Protein AF-R1GMX0-F1 (afdb_monomer_lite)

InterPro domains:
  IPR000300 Inositol polyphosphate-related phosphatase [PF22669] (49-336)
  IPR000300 Inositol polyphosphate-related phosphatase [SM00128] (42-360)
  IPR036691 Endonuclease/exonuclease/phosphatase superfamily [G3DSA:3.60.10.10] (21-340)
  IPR036691 Endonuclease/exonuclease/phosphatase superfamily [SSF56219] (25-332)
  IPR046985 Inositol 5-phosphatase [PTHR11200] (20-334)

Sequence (365 aa):
MDRLQVASLGTDSVIRIWDGMLKDDWLEQDMQEHDLEFCDFREVSATVMTWNAGASKPTSLSGRFEEQDGNFFRDLLKPEDPSDILVFGFQELVDLEDKKVTAKSFFKSSKKKDASEQEHMSRQYRAWRDHLIRTIDDYLPGESYTLLHTANLVGLFTCVFVKESERMRIRDLNAAEVKLGMGGLHGNKGALVVRFILDDSSVCFVNCHLAAGQTQTVHRNNDVAAIMETSALPPQMDLGARADIFVGGGDGSMILDHEICILNGDLNYRIDSMTRDAVIRCVKEGNLTRLLENDQLLRSKRRNPGFRLRAFRECPITFAPTYKYDVGTDRFDELKQRLATDIKLDYLVNVFGLSSKDAMKLLKL

Foldseek 3Di:
DPFDWDWDQDPVRDIDIDGPVCVVVVVVVVCVVCVVVPDDDDDAFEQADEEACLLDAPCVLPDDADPCSVCVLLVSQVQVDGGQKYKYKYFQVDDCVPVVLVVLLQPDDDDDDPPVSVVVVVVSLVRVQVSNVVSCCVNNVVFAKDFPDWDDWQGIIMTMIGTPVQPVQKADWDKFWAADDDVSRRRSWTKIWIWIAGNQFIAIEIAGDFDADAPCLVRLLVRQVSLQPALGTDFAPDCVSLVRYFPPSGRPSGQNRGPHHHYDYPSNWAQPPDDPVRLVVCVVVQVVVNSLVRTSVNVCLVPPPPRPCVVPDDPDDNDRDPDDDDPNDPHHPPPVVVVVLVVQLCCCCVVVVDDSVVSCVVVVD

Structure (mmCIF, N/CA/C/O backbone):
data_AF-R1GMX0-F1
#
_entry.id   AF-R1GMX0-F1
#
loop_
_atom_site.group_PDB
_atom_site.id
_atom_site.type_symbol
_atom_site.label_atom_id
_atom_site.label_alt_id
_atom_site.label_comp_id
_atom_site.label_asym_id
_atom_site.label_entity_id
_atom_site.label_seq_id
_atom_site.pdbx_PDB_ins_code
_atom_site.Cartn_x
_atom_site.Cartn_y
_atom_site.Cartn_z
_atom_site.occupancy
_atom_site.B_iso_or_equiv
_atom_site.auth_seq_id
_atom_site.auth_comp_id
_atom_site.auth_asym_id
_atom_site.auth_atom_id
_atom_site.pdbx_PDB_model_num
ATOM 1 N N . MET A 1 1 ? -16.807 -36.163 30.422 1.00 51.56 1 MET A N 1
ATOM 2 C CA . MET A 1 1 ? -15.584 -36.474 29.642 1.00 51.56 1 MET A CA 1
ATOM 3 C C . MET A 1 1 ? -15.341 -35.279 28.720 1.00 51.56 1 MET A C 1
ATOM 5 O O . MET A 1 1 ? -15.345 -35.431 27.509 1.00 51.56 1 MET A O 1
ATOM 9 N N . ASP A 1 2 ? -15.186 -34.073 29.277 1.00 71.44 2 ASP A N 1
ATOM 10 C CA . ASP A 1 2 ? -15.590 -32.847 28.550 1.00 71.44 2 ASP A CA 1
ATOM 11 C C . ASP A 1 2 ? -14.403 -31.962 28.158 1.00 71.44 2 ASP A C 1
ATOM 13 O O . ASP A 1 2 ? -14.523 -30.746 28.038 1.00 71.44 2 ASP A O 1
ATOM 17 N N . ARG A 1 3 ? -13.215 -32.555 28.025 1.00 75.06 3 ARG A N 1
ATOM 18 C CA . ARG A 1 3 ? -12.010 -31.819 27.648 1.00 75.06 3 ARG A CA 1
ATOM 19 C C . ARG A 1 3 ? -11.116 -32.715 26.805 1.00 75.06 3 ARG A C 1
ATOM 21 O O . ARG A 1 3 ? -10.562 -33.688 27.315 1.00 75.06 3 ARG A O 1
ATOM 28 N N . LEU A 1 4 ? -10.996 -32.383 25.526 1.00 84.88 4 LEU A N 1
ATOM 29 C CA . LEU A 1 4 ? -9.986 -32.933 24.633 1.00 84.88 4 LEU A CA 1
ATOM 30 C C . LEU A 1 4 ? -8.891 -31.878 24.505 1.00 84.88 4 LEU A C 1
ATOM 32 O O . LEU A 1 4 ? -9.173 -30.745 24.145 1.00 84.88 4 LEU A O 1
ATOM 36 N N . GLN A 1 5 ? -7.651 -32.227 24.834 1.00 88.44 5 GLN A N 1
ATOM 37 C CA . GLN A 1 5 ? -6.510 -31.334 24.649 1.00 88.44 5 GLN A CA 1
ATOM 38 C C . GLN A 1 5 ? -5.605 -31.905 23.571 1.00 88.44 5 GLN A C 1
ATOM 40 O O . GLN A 1 5 ? -5.246 -33.083 23.617 1.00 88.44 5 GLN A O 1
ATOM 45 N N . VAL A 1 6 ? -5.226 -31.064 22.617 1.00 90.88 6 VAL A N 1
ATOM 46 C CA . VAL A 1 6 ? -4.227 -31.408 21.607 1.00 90.88 6 VAL A CA 1
ATOM 47 C C . VAL A 1 6 ? -2.924 -30.740 22.007 1.00 90.88 6 VAL A C 1
ATOM 49 O O . VAL A 1 6 ? -2.890 -29.546 22.276 1.00 90.88 6 VAL A O 1
ATOM 52 N N . ALA A 1 7 ? -1.838 -31.504 22.058 1.00 92.06 7 ALA A N 1
ATOM 53 C CA . ALA A 1 7 ? -0.505 -30.960 22.266 1.00 92.06 7 ALA A CA 1
ATOM 54 C C . ALA A 1 7 ? 0.274 -31.019 20.951 1.00 92.06 7 ALA A C 1
ATOM 56 O O . ALA A 1 7 ? 0.349 -32.074 20.321 1.00 92.06 7 ALA A O 1
ATOM 57 N N . SER A 1 8 ? 0.883 -29.906 20.550 1.00 90.81 8 SER A N 1
ATOM 58 C CA . SER A 1 8 ? 1.811 -29.860 19.417 1.00 90.81 8 SER A CA 1
ATOM 59 C C . SER A 1 8 ? 3.203 -29.469 19.899 1.00 90.81 8 SER A C 1
ATOM 61 O O . SER A 1 8 ? 3.335 -28.498 20.644 1.00 90.81 8 SER A O 1
ATOM 63 N N . LEU A 1 9 ? 4.237 -30.168 19.432 1.00 92.19 9 LEU A N 1
ATOM 64 C CA . LEU A 1 9 ? 5.633 -29.775 19.618 1.00 92.19 9 LEU A CA 1
ATOM 65 C C . LEU A 1 9 ? 6.129 -29.094 18.340 1.00 92.19 9 LEU A C 1
ATOM 67 O O . LEU A 1 9 ? 6.212 -29.733 17.291 1.00 92.19 9 LEU A O 1
ATOM 71 N N . GLY A 1 10 ? 6.430 -27.801 18.430 1.00 83.38 10 GLY A N 1
ATOM 72 C CA . GLY A 1 10 ? 6.995 -27.048 17.313 1.00 83.38 10 GLY A CA 1
ATOM 73 C C . GLY A 1 10 ? 8.483 -27.339 17.100 1.00 83.38 10 GLY A C 1
ATOM 74 O O . GLY A 1 10 ? 9.176 -27.861 17.975 1.00 83.38 10 GLY A O 1
ATOM 75 N N . THR A 1 11 ? 9.011 -26.955 15.934 1.00 77.38 11 THR A N 1
ATOM 76 C CA . THR A 1 11 ? 10.460 -26.994 15.640 1.00 77.38 11 THR A CA 1
ATOM 77 C C . THR A 1 11 ? 11.274 -26.041 16.521 1.00 77.38 11 THR A C 1
ATOM 79 O O . THR A 1 11 ? 12.490 -26.166 16.611 1.00 77.38 11 THR A O 1
ATOM 82 N N . ASP A 1 12 ? 10.599 -25.107 17.190 1.00 80.69 12 ASP A N 1
ATOM 83 C CA . ASP A 1 12 ? 11.119 -24.243 18.253 1.00 80.69 12 ASP A CA 1
ATOM 84 C C . ASP A 1 12 ? 11.279 -24.973 19.601 1.00 80.69 12 ASP A C 1
ATOM 86 O O . ASP A 1 12 ? 11.691 -24.366 20.585 1.00 80.69 12 ASP A O 1
ATOM 90 N N . SER A 1 13 ? 10.986 -26.278 19.657 1.00 87.25 13 SER A N 1
ATOM 91 C CA . SER A 1 13 ? 10.968 -27.091 20.880 1.00 87.25 13 SER A CA 1
ATOM 92 C C . SER A 1 13 ? 9.955 -26.615 21.928 1.00 87.25 13 SER A C 1
ATOM 94 O O . SER A 1 13 ? 10.063 -26.970 23.102 1.00 87.25 13 SER A O 1
ATOM 96 N N . VAL A 1 14 ? 8.950 -25.836 21.516 1.00 86.44 14 VAL A N 1
ATOM 97 C CA . VAL A 1 14 ? 7.877 -25.369 22.395 1.00 86.44 14 VAL A CA 1
ATOM 98 C C . VAL A 1 14 ? 6.679 -26.303 22.268 1.00 86.44 14 VAL A C 1
ATOM 100 O O . VAL A 1 14 ? 6.170 -26.548 21.171 1.00 86.44 14 VAL A O 1
ATOM 103 N N . ILE A 1 15 ? 6.211 -26.810 23.411 1.00 91.31 15 ILE A N 1
ATOM 104 C CA . ILE A 1 15 ? 4.937 -27.525 23.504 1.00 91.31 15 ILE A CA 1
ATOM 105 C C . ILE A 1 15 ? 3.826 -26.484 23.621 1.00 91.31 15 ILE A C 1
ATOM 107 O O . ILE A 1 15 ? 3.814 -25.686 24.557 1.00 91.31 15 ILE A O 1
ATOM 111 N N . ARG A 1 16 ? 2.886 -26.513 22.680 1.00 85.19 16 ARG A N 1
ATOM 112 C CA . ARG A 1 16 ? 1.648 -25.729 22.724 1.00 85.19 16 ARG A CA 1
ATOM 113 C C . ARG A 1 16 ? 0.478 -26.665 22.992 1.00 85.19 16 ARG A C 1
ATOM 115 O O . ARG A 1 16 ? 0.447 -27.768 22.443 1.00 85.19 16 ARG A O 1
ATOM 122 N N . ILE A 1 17 ? -0.440 -26.234 23.852 1.00 87.75 17 ILE A N 1
ATOM 123 C CA . ILE A 1 17 ? -1.655 -26.970 24.206 1.00 87.75 17 ILE A CA 1
ATOM 124 C C . ILE A 1 17 ? -2.841 -26.223 23.609 1.00 87.75 17 ILE A C 1
ATOM 126 O O . ILE A 1 17 ? -2.971 -25.020 23.812 1.00 87.75 17 ILE A O 1
ATOM 130 N N . TRP A 1 18 ? -3.689 -26.954 22.904 1.00 82.88 18 TRP A N 1
ATOM 131 C CA . TRP A 1 18 ? -4.836 -26.446 22.169 1.00 82.88 18 TRP A CA 1
ATOM 132 C C . TRP A 1 18 ? -6.114 -27.084 22.700 1.00 82.88 18 TRP A C 1
ATOM 134 O O . TRP A 1 18 ? -6.091 -28.230 23.176 1.00 82.88 18 TRP A O 1
ATOM 144 N N . ASP A 1 19 ? -7.227 -26.363 22.590 1.00 84.06 19 ASP A N 1
ATOM 145 C CA . ASP A 1 19 ? -8.542 -26.960 22.775 1.00 84.06 19 ASP A CA 1
ATOM 146 C C . ASP A 1 19 ? -8.848 -27.888 21.596 1.00 84.06 19 ASP A C 1
ATOM 148 O O . ASP A 1 19 ? -9.145 -27.458 20.487 1.00 84.06 19 ASP A O 1
ATOM 152 N N . GLY A 1 20 ? -8.755 -29.194 21.833 1.00 85.56 20 GLY A N 1
ATOM 153 C CA . GLY A 1 20 ? -9.051 -30.196 20.817 1.00 85.56 20 GLY A CA 1
ATOM 154 C C . GLY A 1 20 ? -10.535 -30.295 20.480 1.00 85.56 20 GLY A C 1
ATOM 155 O O . GLY A 1 20 ? -10.872 -30.918 19.478 1.00 85.56 20 GLY A O 1
ATOM 156 N N . MET A 1 21 ? -11.411 -29.722 21.311 1.00 87.44 21 MET A N 1
ATOM 157 C CA . MET A 1 21 ? -12.842 -29.650 21.028 1.00 87.44 21 MET A CA 1
ATOM 158 C C . MET A 1 21 ? -13.199 -28.486 20.098 1.00 87.44 21 MET A C 1
ATOM 160 O O . MET A 1 21 ? -14.331 -28.471 19.622 1.00 87.44 21 MET A O 1
ATOM 164 N N . LEU A 1 22 ? -12.270 -27.547 19.848 1.00 87.00 22 LEU A N 1
ATOM 165 C CA . LEU A 1 22 ? -12.513 -26.301 19.104 1.00 87.00 22 LEU A CA 1
ATOM 166 C C . LEU A 1 22 ? -13.742 -25.545 19.633 1.00 87.00 22 LEU A C 1
ATOM 168 O O . LEU A 1 22 ? -14.561 -25.043 18.869 1.00 87.00 22 LEU A O 1
ATOM 172 N N . LYS A 1 23 ? -13.936 -25.541 20.955 1.00 84.25 23 LYS A N 1
ATOM 173 C CA . LYS A 1 23 ? -15.115 -24.944 21.581 1.00 84.25 23 LYS A CA 1
ATOM 174 C C . LYS A 1 23 ? -15.096 -23.428 21.437 1.00 84.25 23 LYS A C 1
ATOM 176 O O . LYS A 1 23 ? -16.145 -22.848 21.183 1.00 84.25 23 LYS A O 1
ATOM 181 N N . ASP A 1 24 ? -13.933 -22.816 21.633 1.00 77.81 24 ASP A N 1
ATOM 182 C CA . ASP A 1 24 ? -13.775 -21.368 21.501 1.00 77.81 24 ASP A CA 1
ATOM 183 C C . ASP A 1 24 ? -13.983 -20.949 20.036 1.00 77.81 24 ASP A C 1
ATOM 185 O O . ASP A 1 24 ? -14.770 -20.044 19.787 1.00 77.81 24 ASP A O 1
ATOM 189 N N . ASP A 1 25 ? -13.419 -21.690 19.070 1.00 82.56 25 ASP A N 1
ATOM 190 C CA . ASP A 1 25 ? -13.675 -21.480 17.637 1.00 82.56 25 ASP A CA 1
ATOM 191 C C . ASP A 1 25 ? -15.165 -21.643 17.287 1.00 82.56 25 ASP A C 1
ATOM 193 O O . ASP A 1 25 ? -15.718 -20.866 16.514 1.00 82.56 25 ASP A O 1
ATOM 197 N N . TRP A 1 26 ? -15.835 -22.652 17.860 1.00 87.38 26 TRP A N 1
ATOM 198 C CA . TRP A 1 26 ? -17.267 -22.869 17.650 1.00 87.38 26 TRP A CA 1
ATOM 199 C C . TRP A 1 26 ? -18.111 -21.729 18.232 1.00 87.38 26 TRP A C 1
ATOM 201 O O . TRP A 1 26 ? -19.055 -21.298 17.582 1.00 87.38 26 TRP A O 1
ATOM 211 N N . LEU A 1 27 ? -17.775 -21.233 19.428 1.00 85.19 27 LEU A N 1
ATOM 212 C CA . LEU A 1 27 ? -18.455 -20.087 20.040 1.00 85.19 27 LEU A CA 1
ATOM 213 C C . LEU A 1 27 ? -18.246 -18.809 19.225 1.00 85.19 27 LEU A C 1
ATOM 215 O O . LEU A 1 27 ? -19.198 -18.066 19.023 1.00 85.19 27 LEU A O 1
ATOM 219 N N . GLU A 1 28 ? -17.025 -18.558 18.753 1.00 81.81 28 GLU A N 1
ATOM 220 C CA . GLU A 1 28 ? -16.722 -17.412 17.894 1.00 81.81 28 GLU A CA 1
ATOM 221 C C . GLU A 1 28 ? -17.511 -17.490 16.582 1.00 81.81 28 GLU A C 1
ATOM 223 O O . GLU A 1 28 ? -18.127 -16.507 16.177 1.00 81.81 28 GLU A O 1
ATOM 228 N N . GLN A 1 29 ? -17.573 -18.674 15.963 1.00 86.81 29 GLN A N 1
ATOM 229 C CA . GLN A 1 29 ? -18.376 -18.893 14.762 1.00 86.81 29 GLN A CA 1
ATOM 230 C C . GLN A 1 29 ? -19.877 -18.689 15.031 1.00 86.81 29 GLN A C 1
ATOM 232 O O . GLN A 1 29 ? -20.545 -18.025 14.245 1.00 86.81 29 GLN A O 1
ATOM 237 N N . ASP A 1 30 ? -20.409 -19.224 16.133 1.00 91.06 30 ASP A N 1
ATOM 238 C CA . ASP A 1 30 ? -21.820 -19.059 16.511 1.00 91.06 30 ASP A CA 1
ATOM 239 C C . ASP A 1 30 ? -22.155 -17.583 16.776 1.00 91.06 30 ASP A C 1
ATOM 241 O O . ASP A 1 30 ? -23.185 -17.092 16.321 1.00 91.06 30 ASP A O 1
ATOM 245 N N . MET A 1 31 ? -21.257 -16.836 17.428 1.00 88.12 31 MET A N 1
ATOM 246 C CA . MET A 1 31 ? -21.405 -15.388 17.598 1.00 88.12 31 MET A CA 1
ATOM 247 C C . MET A 1 31 ? -21.389 -14.652 16.255 1.00 88.12 31 MET A C 1
ATOM 249 O O . MET A 1 31 ? -22.234 -13.790 16.041 1.00 88.12 31 MET A O 1
ATOM 253 N N . GLN A 1 32 ? -20.482 -15.001 15.339 1.00 86.62 32 GLN A N 1
ATOM 254 C CA . GLN A 1 32 ? -20.435 -14.413 13.995 1.00 86.62 32 GLN A CA 1
ATOM 255 C C . GLN A 1 32 ? -21.704 -14.711 13.185 1.00 86.62 32 GLN A C 1
ATOM 257 O O . GLN A 1 32 ? -22.172 -13.854 12.446 1.00 86.62 32 GLN A O 1
ATOM 262 N N . GLU A 1 33 ? -22.298 -15.897 13.335 1.00 93.19 33 GLU A N 1
ATOM 263 C CA . GLU A 1 33 ? -23.561 -16.251 12.671 1.00 93.19 33 GLU A CA 1
ATOM 264 C C . GLU A 1 33 ? -24.763 -15.429 13.182 1.00 93.19 33 GLU A C 1
ATOM 266 O O . GLU A 1 33 ? -25.769 -15.324 12.476 1.00 93.19 33 GLU A O 1
ATOM 271 N N . HIS A 1 34 ? -24.647 -14.816 14.365 1.00 93.38 34 HIS A N 1
ATOM 272 C CA . HIS A 1 34 ? -25.677 -13.983 14.996 1.00 93.38 34 HIS A CA 1
ATOM 273 C C . HIS A 1 34 ? -25.240 -12.520 15.176 1.00 93.38 34 HIS A C 1
ATOM 275 O O . HIS A 1 34 ? -25.860 -11.788 15.948 1.00 93.38 34 HIS A O 1
ATOM 281 N N . ASP A 1 35 ? -24.198 -12.069 14.475 1.00 92.00 35 ASP A N 1
ATOM 282 C CA . ASP A 1 35 ? -23.631 -10.724 14.629 1.00 92.00 35 ASP A CA 1
ATOM 283 C C . ASP A 1 35 ? -24.677 -9.610 14.440 1.00 92.00 35 ASP A C 1
ATOM 285 O O . ASP A 1 35 ? -24.734 -8.662 15.220 1.00 92.00 35 ASP A O 1
ATOM 289 N N . LEU A 1 36 ? -25.601 -9.773 13.492 1.00 93.75 36 LEU A N 1
ATOM 290 C CA . LEU A 1 36 ? -26.712 -8.852 13.236 1.00 93.75 36 LEU A CA 1
ATOM 291 C C . LEU A 1 36 ? -27.685 -8.679 14.420 1.00 93.75 36 LEU A C 1
ATOM 293 O O . LEU A 1 36 ? -28.516 -7.771 14.387 1.00 93.75 36 LEU A O 1
ATOM 297 N N . GLU A 1 37 ? -27.633 -9.530 15.449 1.00 95.75 37 GLU A N 1
ATOM 298 C CA . GLU A 1 37 ? -28.470 -9.391 16.649 1.00 95.75 37 GLU A CA 1
ATOM 299 C C . GLU A 1 37 ? -27.905 -8.387 17.662 1.00 95.75 37 GLU A C 1
ATOM 301 O O . GLU A 1 37 ? -28.652 -7.872 18.500 1.00 95.75 37 GLU A O 1
ATOM 306 N N . PHE A 1 38 ? -26.601 -8.109 17.604 1.00 92.88 38 PHE A N 1
ATOM 307 C CA . PHE A 1 38 ? -25.906 -7.282 18.594 1.00 92.88 38 PHE A CA 1
ATOM 308 C C . PHE A 1 38 ? -24.893 -6.289 18.001 1.00 92.88 38 PHE A C 1
ATOM 310 O O . PHE A 1 38 ? -24.333 -5.491 18.755 1.00 92.88 38 PHE A O 1
ATOM 317 N N . CYS A 1 39 ? -24.694 -6.288 16.682 1.00 93.88 39 CYS A N 1
ATOM 318 C CA . CYS A 1 39 ? -23.820 -5.367 15.962 1.00 93.88 39 CYS A CA 1
ATOM 319 C C . CYS A 1 39 ? -24.603 -4.480 14.987 1.00 93.88 39 CYS A C 1
ATOM 321 O O . CYS A 1 39 ? -25.528 -4.924 14.307 1.00 93.88 39 CYS A O 1
ATOM 323 N N . ASP A 1 40 ? -24.149 -3.233 14.860 1.00 94.38 40 ASP A N 1
ATOM 324 C CA . ASP A 1 40 ? -24.542 -2.328 13.784 1.00 94.38 40 ASP A CA 1
ATOM 325 C C . ASP A 1 40 ? -23.400 -2.228 12.767 1.00 94.38 40 ASP A C 1
ATOM 327 O O . ASP A 1 40 ? -22.262 -1.918 13.121 1.00 94.38 40 ASP A O 1
ATOM 331 N N . PHE A 1 41 ? -23.713 -2.434 11.487 1.00 94.25 41 PHE A N 1
ATOM 332 C CA . PHE A 1 41 ? -22.741 -2.336 10.399 1.00 94.25 41 PHE A CA 1
ATOM 333 C C . PHE A 1 41 ? -22.966 -1.076 9.569 1.00 94.25 41 PHE A C 1
ATOM 335 O O . PHE A 1 41 ? -24.098 -0.683 9.278 1.00 94.25 41 PHE A O 1
ATOM 342 N N . ARG A 1 42 ? -21.867 -0.460 9.136 1.00 95.19 42 ARG A N 1
ATOM 343 C CA . ARG A 1 42 ? -21.875 0.677 8.214 1.00 95.19 42 ARG A CA 1
ATOM 344 C C . ARG A 1 42 ? -20.762 0.536 7.191 1.00 95.19 42 ARG A C 1
ATOM 346 O O . ARG A 1 42 ? -19.727 -0.067 7.463 1.00 95.19 42 ARG A O 1
ATOM 353 N N . GLU A 1 43 ? -20.961 1.144 6.034 1.00 96.44 43 GLU A N 1
ATOM 354 C CA . GLU A 1 43 ? -19.926 1.205 5.011 1.00 96.44 43 GLU A CA 1
ATOM 355 C C . GLU A 1 43 ? -18.945 2.343 5.311 1.00 96.44 43 GLU A C 1
ATOM 357 O O . GLU A 1 43 ? -19.339 3.438 5.718 1.00 96.44 43 GLU A O 1
ATOM 362 N N . VAL A 1 44 ? -17.657 2.062 5.108 1.00 97.12 44 VAL A N 1
ATOM 363 C CA . VAL A 1 44 ? -16.570 3.042 5.157 1.00 97.12 44 VAL A CA 1
ATOM 364 C C . VAL A 1 44 ? -15.741 2.874 3.899 1.00 97.12 44 VAL A C 1
ATOM 366 O O . VAL A 1 44 ? -15.304 1.773 3.559 1.00 97.12 44 VAL A O 1
ATOM 369 N N . SER A 1 45 ? -15.511 3.977 3.206 1.00 97.88 45 SER A N 1
ATOM 370 C CA . SER A 1 45 ? -14.788 4.003 1.942 1.00 97.88 45 SER A CA 1
ATOM 371 C C . SER A 1 45 ? -13.324 4.413 2.137 1.00 97.88 45 SER A C 1
ATOM 373 O O . SER A 1 45 ? -12.993 5.278 2.950 1.00 97.88 45 SER A O 1
ATOM 375 N N . ALA A 1 46 ? -12.415 3.795 1.377 1.00 98.12 46 ALA A N 1
ATOM 376 C CA . ALA A 1 46 ? -10.991 4.117 1.418 1.00 98.12 46 ALA A CA 1
ATOM 377 C C . ALA A 1 46 ? -10.388 4.219 0.011 1.00 98.12 46 ALA A C 1
ATOM 379 O O . ALA A 1 46 ? -10.453 3.276 -0.779 1.00 98.12 46 ALA A O 1
ATOM 380 N N . THR A 1 47 ? -9.718 5.336 -0.277 1.00 98.44 47 THR A N 1
ATOM 381 C CA . THR A 1 47 ? -8.860 5.488 -1.461 1.00 98.44 47 THR A CA 1
ATOM 382 C C . THR A 1 47 ? -7.416 5.227 -1.063 1.00 98.44 47 THR A C 1
ATOM 384 O O . THR A 1 47 ? -6.861 5.933 -0.223 1.00 98.44 47 THR A O 1
ATOM 387 N N . VAL A 1 48 ? -6.781 4.233 -1.687 1.00 98.31 48 VAL A N 1
ATOM 388 C CA . VAL A 1 48 ? -5.409 3.821 -1.363 1.00 98.31 48 VAL A CA 1
ATOM 389 C C . VAL A 1 48 ? -4.516 3.949 -2.593 1.00 98.31 48 VAL A C 1
ATOM 391 O O . VAL A 1 48 ? -4.586 3.151 -3.525 1.00 98.31 48 VAL A O 1
ATOM 394 N N . MET A 1 49 ? -3.651 4.959 -2.590 1.00 98.19 49 MET A N 1
ATOM 395 C CA . MET A 1 49 ? -2.707 5.255 -3.663 1.00 98.19 49 MET A CA 1
ATOM 396 C C . MET A 1 49 ? -1.335 4.655 -3.364 1.00 98.19 49 MET A C 1
ATOM 398 O O . MET A 1 49 ? -0.830 4.754 -2.243 1.00 98.19 49 MET A O 1
ATOM 402 N N . THR A 1 50 ? -0.695 4.095 -4.390 1.00 98.19 50 THR A N 1
ATOM 403 C CA . THR A 1 50 ? 0.731 3.771 -4.364 1.00 98.19 50 THR A CA 1
ATOM 404 C C . THR A 1 50 ? 1.455 4.442 -5.524 1.00 98.19 50 THR A C 1
ATOM 406 O O . THR A 1 50 ? 0.955 4.417 -6.647 1.00 98.19 50 THR A O 1
ATOM 409 N N . TRP A 1 51 ? 2.611 5.055 -5.268 1.00 96.94 51 TRP A N 1
ATOM 410 C CA . TRP A 1 51 ? 3.408 5.690 -6.313 1.00 96.94 51 TRP A CA 1
ATOM 411 C C . TRP A 1 51 ? 4.910 5.649 -6.012 1.00 96.94 51 TRP A C 1
ATOM 413 O O . TRP A 1 51 ? 5.407 6.322 -5.105 1.00 96.94 51 TRP A O 1
ATOM 423 N N . ASN A 1 52 ? 5.663 4.911 -6.832 1.00 96.00 52 ASN A N 1
ATOM 424 C CA . ASN A 1 52 ? 7.109 5.082 -6.896 1.00 96.00 52 ASN A CA 1
ATOM 425 C C . ASN A 1 52 ? 7.401 6.397 -7.637 1.00 96.00 52 ASN A C 1
ATOM 427 O O . ASN A 1 52 ? 7.278 6.483 -8.859 1.00 96.00 52 ASN A O 1
ATOM 431 N N . ALA A 1 53 ? 7.739 7.430 -6.870 1.00 92.62 53 ALA A N 1
ATOM 432 C CA . ALA A 1 53 ? 7.834 8.801 -7.342 1.00 92.62 53 ALA A CA 1
ATOM 433 C C . ALA A 1 53 ? 9.148 9.100 -8.079 1.00 92.62 53 ALA A C 1
ATOM 435 O O . ALA A 1 53 ? 9.269 10.189 -8.639 1.00 92.62 53 ALA A O 1
ATOM 436 N N . GLY A 1 54 ? 10.138 8.196 -8.063 1.00 89.19 54 GLY A N 1
ATOM 437 C CA . GLY A 1 54 ? 11.427 8.390 -8.742 1.00 89.19 54 GLY A CA 1
ATOM 438 C C . GLY A 1 54 ? 12.107 9.722 -8.398 1.00 89.19 54 GLY A C 1
ATOM 439 O O . GLY A 1 54 ? 12.596 10.422 -9.282 1.00 89.19 54 GLY A O 1
ATOM 440 N N . ALA A 1 55 ? 12.061 10.109 -7.123 1.00 87.81 55 ALA A N 1
ATOM 441 C CA . ALA A 1 55 ? 12.541 11.368 -6.553 1.00 87.81 55 ALA A CA 1
ATOM 442 C C . ALA A 1 55 ? 11.885 12.646 -7.114 1.00 87.81 55 ALA A C 1
ATOM 444 O O . ALA A 1 55 ? 12.433 13.749 -6.981 1.00 87.81 55 ALA A O 1
ATOM 445 N N . SER A 1 56 ? 10.701 12.522 -7.722 1.00 88.44 56 SER A N 1
ATOM 446 C CA . SER A 1 56 ? 9.927 13.666 -8.200 1.00 88.44 56 SER A CA 1
ATOM 447 C C . SER A 1 56 ? 9.447 14.560 -7.052 1.00 88.44 56 SER A C 1
ATOM 449 O O . SER A 1 56 ? 9.289 14.155 -5.894 1.00 88.44 56 SER A O 1
ATOM 451 N N . LYS A 1 57 ? 9.249 15.837 -7.381 1.00 89.88 57 LYS A N 1
ATOM 452 C CA . LYS A 1 57 ? 8.730 16.852 -6.463 1.00 89.88 57 LYS A CA 1
ATOM 453 C C . LYS A 1 57 ? 7.279 17.151 -6.842 1.00 89.88 57 LYS A C 1
ATOM 455 O O . LYS A 1 57 ? 6.951 17.041 -8.018 1.00 89.88 57 LYS A O 1
ATOM 460 N N . PRO A 1 58 ? 6.444 17.658 -5.924 1.00 89.75 58 PRO A N 1
ATOM 461 C CA . PRO A 1 58 ? 5.082 18.066 -6.275 1.00 89.75 58 PRO A CA 1
ATOM 462 C C . PRO A 1 58 ? 5.030 19.077 -7.427 1.00 89.75 58 PRO A C 1
ATOM 464 O O . PRO A 1 58 ? 4.176 19.012 -8.299 1.00 89.75 58 PRO A O 1
ATOM 467 N N . THR A 1 59 ? 6.010 19.984 -7.490 1.00 86.62 59 THR A N 1
ATOM 468 C CA . THR A 1 59 ? 6.138 20.977 -8.570 1.00 86.62 59 THR A CA 1
ATOM 469 C C . THR A 1 59 ? 6.402 20.365 -9.945 1.00 86.62 59 THR A C 1
ATOM 471 O O . THR A 1 59 ? 6.341 21.071 -10.940 1.00 86.62 59 THR A O 1
ATOM 474 N N . SER A 1 60 ? 6.764 19.083 -10.018 1.00 82.44 60 SER A N 1
ATOM 475 C CA . SER A 1 60 ? 6.910 18.357 -11.281 1.00 82.44 60 SER A CA 1
ATOM 476 C C . SER A 1 60 ? 5.563 18.132 -11.969 1.00 82.44 60 SER A C 1
ATOM 478 O O . SER A 1 60 ? 5.542 18.003 -1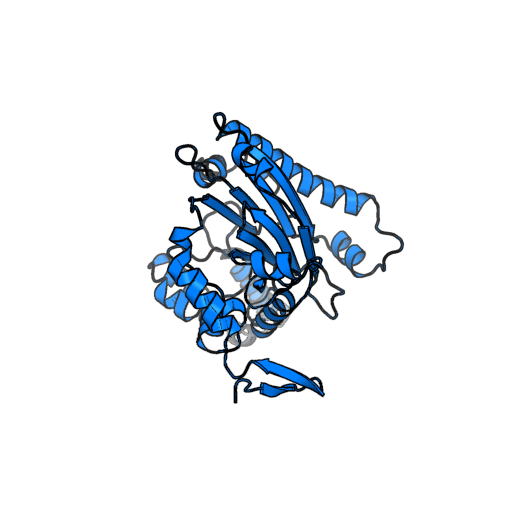3.188 1.00 82.44 60 SER A O 1
ATOM 480 N N . LEU A 1 61 ? 4.471 18.109 -11.198 1.00 78.56 61 LEU A N 1
ATOM 481 C CA . LEU A 1 61 ? 3.104 17.943 -11.694 1.00 78.56 61 LEU A CA 1
ATOM 482 C C . LEU A 1 61 ? 2.523 19.248 -12.249 1.00 78.56 61 LEU A C 1
ATOM 484 O O . LEU A 1 61 ? 1.622 19.230 -13.079 1.00 78.56 61 LEU A O 1
ATOM 488 N N . SER A 1 62 ? 3.043 20.400 -11.815 1.00 66.75 62 SER A N 1
ATOM 489 C CA . SER A 1 62 ? 2.574 21.708 -12.260 1.00 66.75 62 SER A CA 1
ATOM 490 C C . SER A 1 62 ? 3.447 22.277 -13.386 1.00 66.75 62 SER A C 1
ATOM 492 O O . SER A 1 62 ? 4.606 22.642 -13.199 1.00 66.75 62 SER A O 1
ATOM 494 N N . GLY A 1 63 ? 2.861 22.415 -14.580 1.00 58.84 63 GLY A N 1
ATOM 495 C CA . GLY A 1 63 ? 3.343 23.356 -15.598 1.00 58.84 63 GLY A CA 1
ATOM 496 C C . GLY A 1 63 ? 4.333 22.846 -16.651 1.00 58.84 63 GLY A C 1
ATOM 497 O O . GLY A 1 63 ? 5.018 23.677 -17.248 1.00 58.84 63 GLY A O 1
ATOM 498 N N . ARG A 1 64 ? 4.432 21.535 -16.925 1.00 52.78 64 ARG A N 1
ATOM 499 C CA . ARG A 1 64 ? 5.253 21.031 -18.056 1.00 52.78 64 ARG A CA 1
ATOM 500 C C . ARG A 1 64 ? 4.671 19.887 -18.893 1.00 52.78 64 ARG A C 1
ATOM 502 O O . ARG A 1 64 ? 5.197 19.666 -19.979 1.00 52.78 64 ARG A O 1
ATOM 509 N N . PHE A 1 65 ? 3.619 19.212 -18.444 1.00 53.22 65 PHE A N 1
ATOM 510 C CA . PHE A 1 65 ? 3.025 18.067 -19.138 1.00 53.22 65 PHE A CA 1
ATOM 511 C C . PHE A 1 65 ? 1.494 18.174 -19.145 1.00 53.22 65 PHE A C 1
ATOM 513 O O . PHE A 1 65 ? 0.943 19.113 -18.570 1.00 53.22 65 PHE A O 1
ATOM 520 N N . GLU A 1 66 ? 0.865 17.300 -19.929 1.00 59.56 66 GLU A N 1
ATOM 521 C CA . GLU A 1 66 ? -0.527 17.323 -20.391 1.00 59.56 66 GLU A CA 1
ATOM 522 C C . GLU A 1 66 ? -1.560 17.597 -19.280 1.00 59.56 66 GLU A C 1
ATOM 524 O O . GLU A 1 66 ? -1.324 17.337 -18.104 1.00 59.56 66 GLU A O 1
ATOM 529 N N . GLU A 1 67 ? -2.742 18.099 -19.658 1.00 66.06 67 GLU A N 1
ATOM 530 C CA . GLU A 1 67 ? -3.871 18.396 -18.753 1.00 66.06 67 GLU A CA 1
ATOM 531 C C . GLU A 1 67 ? -4.218 17.224 -17.804 1.00 66.06 67 GLU A C 1
ATOM 533 O O . GLU A 1 67 ? -4.736 17.437 -16.709 1.00 66.06 67 GLU A O 1
ATOM 538 N N . GLN A 1 68 ? -3.880 15.990 -18.189 1.00 74.19 68 GLN A N 1
ATOM 539 C CA . GLN A 1 68 ? -4.050 14.782 -17.380 1.00 74.19 68 GLN A CA 1
ATOM 540 C C . GLN A 1 68 ? -3.218 14.778 -16.087 1.00 74.19 68 GLN A C 1
ATOM 542 O O . GLN A 1 68 ? -3.760 14.453 -15.033 1.00 74.19 68 GLN A O 1
ATOM 547 N N . ASP A 1 69 ? -1.948 15.198 -16.114 1.00 78.38 69 ASP A N 1
ATOM 548 C CA . ASP A 1 69 ? -1.077 15.155 -14.925 1.00 78.38 69 ASP A CA 1
ATOM 549 C C . ASP A 1 69 ? -1.567 16.111 -13.826 1.00 78.38 69 ASP A C 1
ATOM 551 O O . ASP A 1 69 ? -1.502 15.803 -12.634 1.00 78.38 69 ASP A O 1
ATOM 555 N N . GLY A 1 70 ? -2.110 17.266 -14.226 1.00 78.31 70 GLY A N 1
ATOM 556 C CA . GLY A 1 70 ? -2.710 18.233 -13.303 1.00 78.31 70 GLY A CA 1
ATOM 557 C C . GLY A 1 70 ? -4.026 17.748 -12.685 1.00 78.31 70 GLY A C 1
ATOM 558 O O . GLY A 1 70 ? -4.345 18.114 -11.551 1.00 78.31 70 GLY A O 1
ATOM 559 N N . ASN A 1 71 ? -4.763 16.898 -13.406 1.00 86.38 71 ASN A N 1
ATOM 560 C CA . ASN A 1 71 ? -6.028 16.317 -12.958 1.00 86.38 71 ASN A CA 1
ATOM 561 C C . ASN A 1 71 ? -5.858 15.010 -12.172 1.00 86.38 71 ASN A C 1
ATOM 563 O O . ASN A 1 71 ? -6.809 14.591 -11.521 1.00 86.38 71 ASN A O 1
ATOM 567 N N . PHE A 1 72 ? -4.669 14.396 -12.154 1.00 90.25 72 PHE A N 1
ATOM 568 C CA . PHE A 1 72 ? -4.436 13.095 -11.515 1.00 90.25 72 PHE A CA 1
ATOM 569 C C . PHE A 1 72 ? -5.024 12.995 -10.100 1.00 90.25 72 PHE A C 1
ATOM 571 O O . PHE A 1 72 ? -5.776 12.071 -9.792 1.00 90.25 72 PHE A O 1
ATOM 578 N N . PHE A 1 73 ? -4.710 13.960 -9.230 1.00 93.06 73 PHE A N 1
ATOM 579 C CA . PHE A 1 73 ? -5.223 13.930 -7.862 1.00 93.06 73 PHE A CA 1
ATOM 580 C C . PHE A 1 73 ? -6.716 14.237 -7.776 1.00 93.06 73 PHE A C 1
ATOM 582 O O . PHE A 1 73 ? -7.382 13.679 -6.913 1.00 93.06 73 PHE A O 1
ATOM 589 N N . ARG A 1 74 ? -7.262 15.070 -8.667 1.00 92.69 74 ARG A N 1
ATOM 590 C CA . ARG A 1 74 ? -8.711 15.287 -8.743 1.00 92.69 74 ARG A CA 1
ATOM 591 C C . ARG A 1 74 ? -9.418 13.971 -9.066 1.00 92.69 74 ARG A C 1
ATOM 593 O O . ARG A 1 74 ? -10.336 13.586 -8.352 1.00 92.69 74 ARG A O 1
ATOM 600 N N . ASP A 1 75 ? -8.952 13.253 -10.082 1.00 93.44 75 ASP A N 1
ATOM 601 C CA . ASP A 1 75 ? -9.556 11.989 -10.512 1.00 93.44 75 ASP A CA 1
ATOM 602 C C . ASP A 1 75 ? -9.401 10.890 -9.448 1.00 93.44 75 ASP A C 1
ATOM 604 O O . ASP A 1 75 ? -10.319 10.102 -9.222 1.00 93.44 75 ASP A O 1
ATOM 608 N N . LEU A 1 76 ? -8.264 10.869 -8.743 1.00 95.56 76 LEU A N 1
ATOM 609 C CA . LEU A 1 76 ? -8.018 9.963 -7.620 1.00 95.56 76 LEU A CA 1
ATOM 610 C C . LEU A 1 76 ? -8.956 10.233 -6.432 1.00 95.56 76 LEU A C 1
ATOM 612 O O . LEU A 1 76 ? -9.428 9.288 -5.799 1.00 95.56 76 LEU A O 1
ATOM 616 N N . LEU A 1 77 ? -9.191 11.508 -6.112 1.00 96.25 77 LEU A N 1
ATOM 617 C CA . LEU A 1 77 ? -9.999 11.929 -4.967 1.00 96.25 77 LEU A CA 1
ATOM 618 C C . LEU A 1 77 ? -11.504 11.795 -5.206 1.00 96.25 77 LEU A C 1
ATOM 620 O O . LEU A 1 77 ? -12.240 11.714 -4.230 1.00 96.25 77 LEU A O 1
ATOM 624 N N . LYS A 1 78 ? -11.943 11.743 -6.473 1.00 94.56 78 LYS A N 1
ATOM 625 C CA . LYS A 1 78 ? -13.350 11.603 -6.884 1.00 94.56 78 LYS A CA 1
ATOM 626 C C . LYS A 1 78 ? -14.282 12.593 -6.157 1.00 94.56 78 LYS A C 1
ATOM 628 O O . LYS A 1 78 ? -15.067 12.174 -5.316 1.00 94.56 78 LYS A O 1
ATOM 633 N N . PRO A 1 79 ? -14.263 13.895 -6.499 1.00 94.25 79 PRO A N 1
ATOM 634 C CA . PRO A 1 79 ? -15.023 14.920 -5.776 1.00 94.25 79 PRO A CA 1
ATOM 635 C C . PRO A 1 79 ? -16.531 14.682 -5.646 1.00 94.25 79 PRO A C 1
ATOM 637 O O . PRO A 1 79 ? -17.144 15.207 -4.726 1.00 94.25 79 PRO A O 1
ATOM 640 N N . GLU A 1 80 ? -17.119 13.901 -6.554 1.00 94.12 80 GLU A N 1
ATOM 641 C CA . GLU A 1 80 ? -18.545 13.551 -6.532 1.00 94.12 80 GLU A CA 1
ATOM 642 C C . GLU A 1 80 ? -18.892 12.476 -5.485 1.00 94.12 80 GLU A C 1
ATOM 644 O O . GLU A 1 80 ? -20.051 12.345 -5.105 1.00 94.12 80 GLU A O 1
ATOM 649 N N . ASP A 1 81 ? -17.904 11.687 -5.052 1.00 95.31 81 ASP A N 1
ATOM 650 C CA . ASP A 1 81 ? -18.049 10.600 -4.076 1.00 95.31 81 ASP A CA 1
ATOM 651 C C . ASP A 1 81 ? -16.714 10.375 -3.328 1.00 95.31 81 ASP A C 1
ATOM 653 O O . ASP A 1 81 ? -15.968 9.428 -3.619 1.00 95.31 81 ASP A O 1
ATOM 657 N N . PRO A 1 82 ? -16.332 11.310 -2.438 1.00 96.81 82 PRO A N 1
ATOM 658 C CA . PRO A 1 82 ? -15.024 11.302 -1.800 1.00 96.81 82 PRO A CA 1
ATOM 659 C C . PRO A 1 82 ? -14.942 10.278 -0.661 1.00 96.81 82 PRO A C 1
ATOM 661 O O . PRO A 1 82 ? -15.776 10.258 0.248 1.00 96.81 82 PRO A O 1
ATOM 664 N N . SER A 1 83 ? -13.880 9.466 -0.674 1.00 98.12 83 SER A N 1
ATOM 665 C CA . SER A 1 83 ? -13.679 8.376 0.291 1.00 98.12 83 SER A CA 1
ATOM 666 C C . SER A 1 83 ? -13.430 8.859 1.720 1.00 98.12 83 SER A C 1
ATOM 668 O O . SER A 1 83 ? -12.661 9.791 1.933 1.00 98.12 83 SER A O 1
ATOM 670 N N . ASP A 1 84 ? -13.958 8.172 2.726 1.00 98.44 84 ASP A N 1
ATOM 671 C CA . ASP A 1 84 ? -13.812 8.543 4.143 1.00 98.44 84 ASP A CA 1
ATOM 672 C C . ASP A 1 84 ? -12.358 8.512 4.635 1.00 98.44 84 ASP A C 1
ATOM 674 O O . ASP A 1 84 ? -11.961 9.310 5.489 1.00 98.44 84 ASP A O 1
ATOM 678 N N . ILE A 1 85 ? -11.545 7.624 4.059 1.00 98.69 85 ILE A N 1
ATOM 679 C CA . ILE A 1 85 ? -10.116 7.472 4.344 1.00 98.69 85 ILE A CA 1
ATOM 680 C C . ILE A 1 85 ? -9.316 7.653 3.049 1.00 98.69 85 ILE A C 1
ATOM 682 O O . ILE A 1 85 ? -9.581 7.007 2.035 1.00 98.69 85 ILE A O 1
ATOM 686 N N . LEU A 1 86 ? -8.280 8.488 3.084 1.00 98.81 86 LEU A N 1
ATOM 687 C CA . LEU A 1 86 ? -7.338 8.677 1.981 1.00 98.81 86 LEU A CA 1
ATOM 688 C C . LEU A 1 86 ? -5.939 8.253 2.428 1.00 98.81 86 LEU A C 1
ATOM 690 O O . LEU A 1 86 ? -5.378 8.812 3.371 1.00 98.81 86 LEU A O 1
ATOM 694 N N . VAL A 1 87 ? -5.347 7.283 1.736 1.00 98.69 87 VAL A N 1
ATOM 695 C CA . VAL A 1 87 ? -4.014 6.754 2.040 1.00 98.69 87 VAL A CA 1
ATOM 696 C C . VAL A 1 87 ? -3.098 6.954 0.847 1.00 98.69 87 VAL A C 1
ATOM 698 O O . VAL A 1 87 ? -3.304 6.376 -0.216 1.00 98.69 87 VAL A O 1
ATOM 701 N N . PHE A 1 88 ? -2.038 7.729 1.039 1.00 98.62 88 PHE A N 1
ATOM 702 C CA . PHE A 1 88 ? -1.021 7.984 0.026 1.00 98.62 88 PHE A CA 1
ATOM 703 C C . PHE A 1 88 ? 0.278 7.285 0.415 1.00 98.62 88 PHE A C 1
ATOM 705 O O . PHE A 1 88 ? 0.929 7.689 1.377 1.00 98.62 88 PHE A O 1
ATOM 712 N N . GLY A 1 89 ? 0.659 6.245 -0.325 1.00 98.19 89 GLY A N 1
ATOM 713 C CA . GLY A 1 89 ? 1.925 5.536 -0.164 1.00 98.19 89 GLY A CA 1
ATOM 714 C C . GLY A 1 89 ? 2.899 5.866 -1.290 1.00 98.19 89 GLY A C 1
ATOM 715 O O . GLY A 1 89 ? 2.640 5.562 -2.449 1.00 98.19 89 GLY A O 1
ATOM 716 N N . PHE A 1 90 ? 4.047 6.444 -0.960 1.00 97.31 90 PHE A N 1
ATOM 717 C CA . PHE A 1 90 ? 5.117 6.721 -1.911 1.00 97.31 90 PHE A CA 1
ATOM 718 C C . PHE A 1 90 ? 6.324 5.814 -1.690 1.00 97.31 90 PHE A C 1
ATOM 720 O O . PHE A 1 90 ? 6.613 5.405 -0.558 1.00 97.31 90 PHE A O 1
ATOM 727 N N . GLN A 1 91 ? 7.060 5.567 -2.771 1.00 95.81 91 GLN A N 1
ATOM 728 C CA . GLN A 1 91 ? 8.389 4.958 -2.773 1.00 95.81 91 GLN A CA 1
ATOM 729 C C . GLN A 1 91 ? 9.357 5.835 -3.577 1.00 95.81 91 GLN A C 1
ATOM 731 O O . GLN A 1 91 ? 8.936 6.614 -4.427 1.00 95.81 91 GLN A O 1
ATOM 736 N N . GLU A 1 92 ? 10.656 5.724 -3.292 1.00 91.81 92 GLU A N 1
ATOM 737 C CA . GLU A 1 92 ? 11.713 6.549 -3.905 1.00 91.81 92 GLU A CA 1
ATOM 738 C C . GLU A 1 92 ? 11.416 8.051 -3.873 1.00 91.81 92 GLU A C 1
ATOM 740 O O . GLU A 1 92 ? 11.771 8.770 -4.794 1.00 91.81 92 GLU A O 1
ATOM 745 N N . LEU A 1 93 ? 10.790 8.571 -2.813 1.00 88.56 93 LEU A N 1
ATOM 746 C CA . LEU A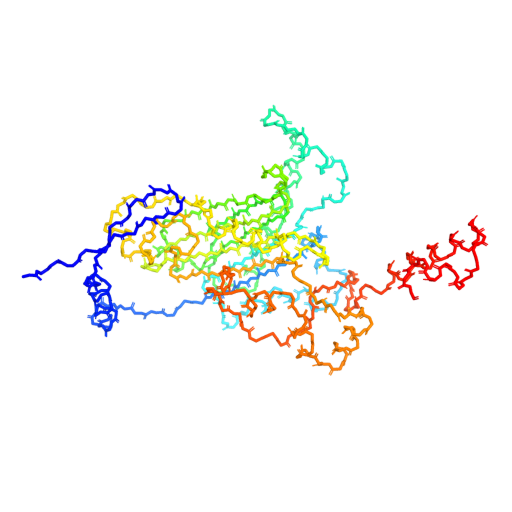 1 93 ? 10.517 10.012 -2.725 1.00 88.56 93 LEU A CA 1
ATOM 747 C C . LEU A 1 93 ? 11.800 10.856 -2.665 1.00 88.56 93 LEU A C 1
ATOM 749 O O . LEU A 1 93 ? 11.779 12.060 -2.914 1.00 88.56 93 LEU A O 1
ATOM 753 N N . VAL A 1 94 ? 12.912 10.201 -2.334 1.00 81.81 94 VAL A N 1
ATOM 754 C CA . VAL A 1 94 ? 14.247 10.775 -2.233 1.00 81.81 94 VAL A CA 1
ATOM 755 C C . VAL A 1 94 ? 15.174 10.074 -3.210 1.00 81.81 94 VAL A C 1
ATOM 757 O O . VAL A 1 94 ? 15.184 8.846 -3.297 1.00 81.81 94 VAL A O 1
ATOM 760 N N . ASP A 1 95 ? 15.993 10.872 -3.892 1.00 72.75 95 ASP A N 1
ATOM 761 C CA . ASP A 1 95 ? 17.058 10.394 -4.763 1.00 72.75 95 ASP A CA 1
ATOM 762 C C . ASP A 1 95 ? 18.156 9.680 -3.955 1.00 72.75 95 ASP A C 1
ATOM 764 O O . ASP A 1 95 ? 18.919 10.293 -3.204 1.00 72.75 95 ASP A O 1
ATOM 768 N N . LEU A 1 96 ? 18.214 8.359 -4.113 1.00 62.31 96 LEU A N 1
ATOM 769 C CA . LEU A 1 96 ? 19.245 7.499 -3.534 1.00 62.31 96 LEU A CA 1
ATOM 770 C C . LEU A 1 96 ? 20.395 7.220 -4.520 1.00 62.31 96 LEU A C 1
ATOM 772 O O . LEU A 1 96 ? 21.369 6.558 -4.150 1.00 62.31 96 LEU A O 1
ATOM 776 N N . GLU A 1 97 ? 20.324 7.686 -5.767 1.00 54.53 97 GLU A N 1
ATOM 777 C CA . GLU A 1 97 ? 21.416 7.555 -6.738 1.00 54.53 97 GLU A CA 1
ATOM 778 C C . GLU A 1 97 ? 22.513 8.606 -6.523 1.00 54.53 97 GLU A C 1
ATOM 780 O O . GLU A 1 97 ? 23.646 8.418 -6.987 1.00 54.53 97 GLU A O 1
ATOM 785 N N . ASP A 1 98 ? 22.240 9.658 -5.742 1.00 55.97 98 ASP A N 1
ATOM 786 C CA . ASP A 1 98 ? 23.277 10.557 -5.248 1.00 55.97 98 ASP A CA 1
ATOM 787 C C . ASP A 1 98 ? 24.199 9.802 -4.273 1.00 55.97 98 ASP A C 1
ATOM 789 O O . ASP A 1 98 ? 23.973 9.693 -3.061 1.00 55.97 98 ASP A O 1
ATOM 793 N N . LYS A 1 99 ? 25.274 9.234 -4.838 1.00 49.06 99 LYS A N 1
ATOM 794 C CA . LYS A 1 99 ? 26.270 8.375 -4.172 1.00 49.06 99 LYS A CA 1
ATOM 795 C C . LYS A 1 99 ? 26.806 8.966 -2.863 1.00 49.06 99 LYS A C 1
ATOM 797 O O . LYS A 1 99 ? 27.288 8.209 -2.020 1.00 49.06 99 LYS A O 1
ATOM 802 N N . LYS A 1 100 ? 26.733 10.290 -2.674 1.00 52.44 100 LYS A N 1
ATOM 803 C CA . LYS A 1 100 ? 27.121 10.969 -1.429 1.00 52.44 100 LYS A CA 1
ATOM 804 C C . LYS A 1 100 ? 26.136 10.731 -0.281 1.00 52.44 100 LYS A C 1
ATOM 806 O O . LYS A 1 100 ? 26.591 10.438 0.822 1.00 52.44 100 LYS A O 1
ATOM 811 N N . VAL A 1 101 ? 24.832 10.831 -0.539 1.00 51.59 101 VAL A N 1
ATOM 812 C CA . VAL A 1 101 ? 23.760 10.710 0.469 1.00 51.59 101 VAL A CA 1
ATOM 813 C C . VAL A 1 101 ? 23.600 9.248 0.894 1.00 51.59 101 VAL A C 1
ATOM 815 O O . VAL A 1 101 ? 23.571 8.913 2.079 1.00 51.59 101 VAL A O 1
ATOM 818 N N . THR A 1 102 ? 23.621 8.351 -0.087 1.00 50.75 102 THR A N 1
ATOM 819 C CA . THR A 1 102 ? 23.453 6.905 0.095 1.00 50.75 102 THR A CA 1
ATOM 820 C C . THR A 1 102 ? 24.627 6.291 0.857 1.00 50.75 102 THR A C 1
ATOM 822 O O . THR A 1 102 ? 24.420 5.654 1.888 1.00 50.75 102 THR A O 1
ATOM 825 N N . ALA A 1 103 ? 25.880 6.547 0.458 1.00 49.62 103 ALA A N 1
ATOM 826 C CA . ALA A 1 103 ? 27.036 5.992 1.169 1.00 49.62 103 ALA A CA 1
ATOM 827 C C . ALA A 1 103 ? 27.103 6.466 2.636 1.00 49.62 103 ALA A C 1
ATOM 829 O O . ALA A 1 103 ? 27.349 5.674 3.544 1.00 49.62 103 ALA A O 1
ATOM 830 N N . LYS A 1 104 ? 26.826 7.743 2.918 1.00 49.78 104 LYS A N 1
ATOM 831 C CA . LYS A 1 104 ? 26.887 8.265 4.292 1.00 49.78 104 LYS A CA 1
ATOM 832 C C . LYS A 1 104 ? 25.775 7.738 5.201 1.00 49.78 104 LYS A C 1
ATOM 834 O O . LYS A 1 104 ? 26.046 7.498 6.379 1.00 49.78 104 LYS A O 1
ATOM 839 N N . SER A 1 105 ? 24.572 7.516 4.666 1.00 52.50 105 SER A N 1
ATOM 840 C CA . SER A 1 105 ? 23.442 6.957 5.418 1.00 52.50 105 SER A CA 1
ATOM 841 C C . SER A 1 105 ? 23.633 5.477 5.778 1.00 52.50 105 SER A C 1
ATOM 843 O O . SER A 1 105 ? 23.097 5.038 6.794 1.00 52.50 105 SER A O 1
ATOM 845 N N . PHE A 1 106 ? 24.386 4.708 4.980 1.00 52.09 106 PHE A N 1
ATOM 846 C CA . PHE A 1 106 ? 24.599 3.270 5.209 1.00 52.09 106 PHE A CA 1
ATOM 847 C C . PHE A 1 106 ? 25.825 2.933 6.070 1.00 52.09 106 PHE A C 1
ATOM 849 O O . PHE A 1 106 ? 25.818 1.911 6.749 1.00 52.09 106 PHE A O 1
ATOM 856 N N . PHE A 1 107 ? 26.866 3.775 6.089 1.00 50.66 107 PHE A N 1
ATOM 857 C CA . PHE A 1 107 ? 28.137 3.449 6.761 1.00 50.66 107 PHE A CA 1
ATOM 858 C C . PHE A 1 107 ? 28.321 4.034 8.173 1.00 50.66 107 PHE A C 1
ATOM 860 O O . PHE A 1 107 ? 29.339 3.753 8.808 1.00 50.66 107 PHE A O 1
ATOM 867 N N . LYS A 1 108 ? 27.388 4.838 8.706 1.00 45.44 108 LYS A N 1
ATOM 868 C CA . LYS A 1 108 ? 27.543 5.441 10.044 1.00 45.44 108 LYS A CA 1
ATOM 869 C C . LYS A 1 108 ? 26.509 4.927 11.039 1.00 45.44 108 LYS A C 1
ATOM 871 O O . LYS A 1 108 ? 25.337 5.293 11.000 1.00 45.44 108 LYS A O 1
ATOM 876 N N . SER A 1 109 ? 26.998 4.127 11.987 1.00 42.09 109 SER A N 1
ATOM 877 C CA . SER A 1 109 ? 26.311 3.817 13.238 1.00 42.09 109 SER A CA 1
ATOM 878 C C . SER A 1 109 ? 25.866 5.101 13.955 1.00 42.09 109 SER A C 1
ATOM 880 O O . SER A 1 109 ? 26.434 6.180 13.774 1.00 42.09 109 SER A O 1
ATOM 882 N N . SER A 1 110 ? 24.815 4.958 14.756 1.00 47.22 110 SER A N 1
ATOM 883 C CA . SER A 1 110 ? 23.896 5.935 15.364 1.00 47.22 110 SER A CA 1
ATOM 884 C C . SER A 1 110 ? 24.443 7.180 16.098 1.00 47.22 110 SER A C 1
ATOM 886 O O . SER A 1 110 ? 23.678 7.823 16.811 1.00 47.22 110 SER A O 1
ATOM 888 N N . LYS A 1 111 ? 25.709 7.593 15.948 1.00 43.19 111 LYS A N 1
ATOM 889 C CA . LYS A 1 111 ? 26.295 8.695 16.738 1.00 43.19 111 LYS A CA 1
ATOM 890 C C . LYS A 1 111 ? 26.584 10.016 16.022 1.00 43.19 111 LYS A C 1
ATOM 892 O O . LYS A 1 111 ? 26.974 10.952 16.710 1.00 43.19 111 LYS A O 1
ATOM 897 N N . LYS A 1 112 ? 26.370 10.152 14.707 1.00 45.19 112 LYS A N 1
ATOM 898 C CA . LYS A 1 112 ? 26.360 11.468 14.017 1.00 45.19 112 LYS A CA 1
ATOM 899 C C . LYS A 1 112 ? 25.779 11.346 12.599 1.00 45.19 112 LYS A C 1
ATOM 901 O O . LYS A 1 112 ? 26.521 11.123 11.643 1.00 45.19 112 LYS A O 1
ATOM 906 N N . LYS A 1 113 ? 24.453 11.469 12.467 1.00 50.56 113 LYS A N 1
ATOM 907 C CA . LYS A 1 113 ? 23.822 11.807 11.177 1.00 50.56 113 LYS A CA 1
ATOM 908 C C . LYS A 1 113 ? 24.160 13.272 10.853 1.00 50.56 113 LYS A C 1
ATOM 910 O O . LYS A 1 113 ? 24.098 14.107 11.753 1.00 50.56 113 LYS A O 1
ATOM 915 N N . ASP A 1 114 ? 24.560 13.575 9.615 1.00 51.56 114 ASP A N 1
ATOM 916 C CA . ASP A 1 114 ? 24.766 14.960 9.157 1.00 51.56 114 ASP A CA 1
ATOM 917 C C . ASP A 1 114 ? 23.398 15.672 9.162 1.00 51.56 114 ASP A C 1
ATOM 919 O O . ASP A 1 114 ? 22.450 15.213 8.521 1.00 51.56 114 ASP A O 1
ATOM 923 N N . ALA A 1 115 ? 23.276 16.776 9.906 1.00 55.81 115 ALA A N 1
ATOM 924 C CA . ALA A 1 115 ? 22.001 17.473 10.112 1.00 55.81 115 ALA A CA 1
ATOM 925 C C . ALA A 1 115 ? 21.355 17.944 8.794 1.00 55.81 115 ALA A C 1
ATOM 927 O O . ALA A 1 115 ? 20.133 17.926 8.670 1.00 55.81 115 ALA A O 1
ATOM 928 N N . SER A 1 116 ? 22.166 18.294 7.789 1.00 53.22 116 SER A N 1
ATOM 929 C CA . SER A 1 116 ? 21.687 18.770 6.486 1.00 53.22 116 SER A CA 1
ATOM 930 C C . SER A 1 116 ? 20.999 17.686 5.649 1.00 53.22 116 SER A C 1
ATOM 932 O O . SER A 1 116 ? 20.057 17.987 4.919 1.00 53.22 116 SER A O 1
ATOM 934 N N . GLU A 1 117 ? 21.429 16.425 5.757 1.00 52.25 117 GLU A N 1
ATOM 935 C CA . GLU A 1 117 ? 20.826 15.308 5.019 1.00 52.25 117 GLU A CA 1
ATOM 936 C C . GLU A 1 117 ? 19.455 14.976 5.609 1.00 52.25 117 GLU A C 1
ATOM 938 O O . GLU A 1 117 ? 18.469 14.943 4.877 1.00 52.25 117 GLU A O 1
ATOM 943 N N . GLN A 1 118 ? 19.349 14.847 6.940 1.00 57.69 118 GLN A N 1
ATOM 944 C CA . GLN A 1 118 ? 18.049 14.680 7.606 1.00 57.69 118 GLN A CA 1
ATOM 945 C C . GLN A 1 118 ? 17.098 15.844 7.310 1.00 57.69 118 GLN A C 1
ATOM 947 O O . GLN A 1 118 ? 15.897 15.633 7.124 1.00 57.69 118 GLN A O 1
ATOM 952 N N . GLU A 1 119 ? 17.630 17.062 7.230 1.00 60.91 119 GLU A N 1
ATOM 953 C CA . GLU A 1 119 ? 16.853 18.240 6.876 1.00 60.91 119 GLU A CA 1
ATOM 954 C C . GLU A 1 119 ? 16.330 18.176 5.433 1.00 60.91 119 GLU A C 1
ATOM 956 O O . GLU A 1 119 ? 15.155 18.463 5.209 1.00 60.91 119 GLU A O 1
ATOM 961 N N . HIS A 1 120 ? 17.146 17.758 4.457 1.00 58.97 120 HIS A N 1
ATOM 962 C CA . HIS A 1 120 ? 16.706 17.607 3.066 1.00 58.97 120 HIS A CA 1
ATOM 963 C C . HIS A 1 120 ? 15.602 16.550 2.919 1.00 58.97 120 HIS A C 1
ATOM 965 O O . HIS A 1 120 ? 14.565 16.839 2.321 1.00 58.97 120 HIS A O 1
ATOM 971 N N . MET A 1 121 ? 15.781 15.368 3.525 1.00 65.81 121 MET A N 1
ATOM 972 C CA . MET A 1 121 ? 14.744 14.323 3.570 1.00 65.81 121 MET A CA 1
ATOM 973 C C . MET A 1 121 ? 13.436 14.889 4.125 1.00 65.81 121 MET A C 1
ATOM 975 O O . MET A 1 121 ? 12.379 14.801 3.504 1.00 65.81 121 MET A O 1
ATOM 979 N N . SER A 1 122 ? 13.533 15.561 5.275 1.00 76.44 122 SER A N 1
ATOM 980 C CA . SER A 1 122 ? 12.404 16.211 5.934 1.00 76.44 122 SER A CA 1
ATOM 981 C C . SER A 1 122 ? 11.718 17.249 5.040 1.00 76.44 122 SER A C 1
ATOM 983 O O . SER A 1 122 ? 10.497 17.385 5.106 1.00 76.44 122 SER A O 1
ATOM 985 N N . ARG A 1 123 ? 12.461 17.983 4.201 1.00 85.94 123 ARG A N 1
ATOM 986 C CA . ARG A 1 123 ? 11.890 18.967 3.268 1.00 85.94 123 ARG A CA 1
ATOM 987 C C . ARG A 1 123 ? 11.070 18.305 2.161 1.00 85.94 123 ARG A C 1
ATOM 989 O O . ARG A 1 123 ? 9.999 18.819 1.858 1.00 85.94 123 ARG A O 1
ATOM 996 N N . GLN A 1 124 ? 11.527 17.194 1.578 1.00 88.31 124 GLN A N 1
ATOM 997 C CA . GLN A 1 124 ? 10.760 16.507 0.527 1.00 88.31 124 GLN A CA 1
ATOM 998 C C . GLN A 1 124 ? 9.466 15.891 1.064 1.00 88.31 124 GLN A C 1
ATOM 1000 O O . GLN A 1 124 ? 8.415 16.100 0.462 1.00 88.31 124 GLN A O 1
ATOM 1005 N N . TYR A 1 125 ? 9.511 15.228 2.224 1.00 92.00 125 TYR A N 1
ATOM 1006 C CA . TYR A 1 125 ? 8.297 14.716 2.871 1.00 92.00 125 TYR A CA 1
ATOM 1007 C C . TYR A 1 125 ? 7.302 15.832 3.188 1.00 92.00 125 TYR A C 1
ATOM 1009 O O . TYR A 1 125 ? 6.117 15.709 2.888 1.00 92.00 125 TYR A O 1
ATOM 1017 N N . ARG A 1 126 ? 7.785 16.956 3.740 1.00 92.62 126 ARG A N 1
ATOM 1018 C CA . ARG A 1 126 ? 6.945 18.131 4.011 1.00 92.62 126 ARG A CA 1
ATOM 1019 C C . ARG A 1 126 ? 6.334 18.708 2.741 1.00 92.62 126 ARG A C 1
ATOM 1021 O O . ARG A 1 126 ? 5.148 18.993 2.739 1.00 92.62 126 ARG A O 1
ATOM 1028 N N . ALA A 1 127 ? 7.108 18.833 1.664 1.00 94.12 127 ALA A N 1
ATOM 1029 C CA . ALA A 1 127 ? 6.600 19.354 0.398 1.00 94.12 127 ALA A CA 1
ATOM 1030 C C . ALA A 1 127 ? 5.453 18.497 -0.155 1.00 94.12 127 ALA A C 1
ATOM 1032 O O . ALA A 1 127 ? 4.435 19.047 -0.566 1.00 94.12 127 ALA A O 1
ATOM 1033 N N . TRP A 1 128 ? 5.597 17.169 -0.133 1.00 95.62 128 TRP A N 1
ATOM 1034 C CA . TRP A 1 128 ? 4.536 16.258 -0.564 1.00 95.62 128 TRP A CA 1
ATOM 1035 C C . TRP A 1 128 ? 3.325 16.288 0.367 1.00 95.62 128 TRP A C 1
ATOM 1037 O O . TRP A 1 128 ? 2.209 16.415 -0.118 1.00 95.62 128 TRP A O 1
ATOM 1047 N N . ARG A 1 129 ? 3.523 16.263 1.689 1.00 96.69 129 ARG A N 1
ATOM 1048 C CA . ARG A 1 129 ? 2.430 16.408 2.663 1.00 96.69 129 ARG A CA 1
ATOM 1049 C C . ARG A 1 129 ? 1.640 17.701 2.448 1.00 96.69 129 ARG A C 1
ATOM 1051 O O . ARG A 1 129 ? 0.420 17.665 2.368 1.00 96.69 129 ARG A O 1
ATOM 1058 N N . ASP A 1 130 ? 2.334 18.832 2.360 1.00 96.00 130 ASP A N 1
ATOM 1059 C CA . ASP A 1 130 ? 1.704 20.146 2.223 1.00 96.00 130 ASP A CA 1
ATOM 1060 C C . ASP A 1 130 ? 1.011 20.290 0.860 1.00 96.00 130 ASP A C 1
ATOM 1062 O O . ASP A 1 130 ? -0.003 20.974 0.760 1.00 96.00 130 ASP A O 1
ATOM 1066 N N . HIS A 1 131 ? 1.533 19.639 -0.185 1.00 95.44 131 HIS A N 1
ATOM 1067 C CA . HIS A 1 131 ? 0.852 19.546 -1.472 1.00 95.44 131 HIS A CA 1
ATOM 1068 C C . HIS A 1 131 ? -0.442 18.739 -1.366 1.00 95.44 131 HIS A C 1
ATOM 1070 O O . HIS A 1 131 ? -1.474 19.243 -1.782 1.00 95.44 131 HIS A O 1
ATOM 1076 N N . LEU A 1 132 ? -0.405 17.548 -0.756 1.00 96.81 132 LEU A N 1
ATOM 1077 C CA . LEU A 1 132 ? -1.592 16.709 -0.575 1.00 96.81 132 LEU A CA 1
ATOM 1078 C C . LEU A 1 132 ? -2.683 17.418 0.231 1.00 96.81 132 LEU A C 1
ATOM 1080 O O . LEU A 1 132 ? -3.836 17.360 -0.168 1.00 96.81 132 LEU A O 1
ATOM 1084 N N . ILE A 1 133 ? -2.317 18.125 1.309 1.00 96.81 133 ILE A N 1
ATOM 1085 C CA . ILE A 1 133 ? -3.263 18.943 2.089 1.00 96.81 133 ILE A CA 1
ATOM 1086 C C . ILE A 1 133 ? -3.972 19.945 1.172 1.00 96.81 133 ILE A C 1
ATOM 1088 O O . ILE A 1 133 ? -5.191 19.933 1.085 1.00 96.81 133 ILE A O 1
ATOM 1092 N N . ARG A 1 134 ? -3.209 20.752 0.423 1.00 95.12 134 ARG A N 1
ATOM 1093 C CA . ARG A 1 134 ? -3.791 21.753 -0.489 1.00 95.12 134 ARG A CA 1
ATOM 1094 C C . ARG A 1 134 ? -4.657 21.115 -1.564 1.00 95.12 134 ARG A C 1
ATOM 1096 O O . ARG A 1 134 ? -5.720 21.618 -1.864 1.00 95.12 134 ARG A O 1
ATOM 1103 N N . THR A 1 135 ? -4.204 20.010 -2.139 1.00 94.50 135 THR A N 1
ATOM 1104 C CA . THR A 1 135 ? -4.930 19.291 -3.184 1.00 94.50 135 THR A CA 1
ATOM 1105 C C . THR A 1 135 ? -6.257 18.726 -2.682 1.00 94.50 135 THR A C 1
ATOM 1107 O O . THR A 1 135 ? -7.237 18.756 -3.421 1.00 94.50 135 THR A O 1
ATOM 1110 N N . ILE A 1 136 ? -6.302 18.233 -1.443 1.00 96.81 136 ILE A N 1
ATOM 1111 C CA . ILE A 1 136 ? -7.548 17.811 -0.800 1.00 96.81 136 ILE A CA 1
ATOM 1112 C C . ILE A 1 136 ? -8.455 19.026 -0.579 1.00 96.81 136 ILE A C 1
ATOM 1114 O O . ILE A 1 136 ? -9.601 18.982 -1.010 1.00 96.81 136 ILE A O 1
ATOM 1118 N N . ASP A 1 137 ? -7.940 20.120 -0.011 1.00 95.38 137 ASP A N 1
ATOM 1119 C CA . ASP A 1 137 ? -8.718 21.347 0.227 1.00 95.38 137 ASP A CA 1
ATOM 1120 C C . ASP A 1 137 ? -9.276 21.954 -1.080 1.00 95.38 137 ASP A C 1
ATOM 1122 O O . ASP A 1 137 ? -10.419 22.407 -1.128 1.00 95.38 137 ASP A O 1
ATOM 1126 N N . ASP A 1 138 ? -8.480 21.942 -2.155 1.00 93.81 138 ASP A N 1
ATOM 1127 C CA . ASP A 1 138 ? -8.827 22.522 -3.456 1.00 93.81 138 ASP A CA 1
ATOM 1128 C C . ASP A 1 138 ? -9.882 21.685 -4.201 1.00 93.81 138 ASP A C 1
ATOM 1130 O O . ASP A 1 138 ? -10.775 22.243 -4.844 1.00 93.81 138 ASP A O 1
ATOM 1134 N N . TYR A 1 139 ? -9.779 20.350 -4.152 1.00 94.81 139 TYR A N 1
ATOM 1135 C CA . TYR A 1 139 ? -10.659 19.457 -4.916 1.00 94.81 139 TYR A CA 1
ATOM 1136 C C . TYR A 1 139 ? -11.848 18.916 -4.125 1.00 94.81 139 TYR A C 1
ATOM 1138 O O . TYR A 1 139 ? -12.836 18.535 -4.749 1.00 94.81 139 TYR A O 1
ATOM 1146 N N . LEU A 1 140 ? -11.788 18.916 -2.791 1.00 95.56 140 LEU A N 1
ATOM 1147 C CA . LEU A 1 140 ? -12.859 18.462 -1.900 1.00 95.56 140 LEU A CA 1
ATOM 1148 C C . LEU A 1 140 ? -13.334 19.584 -0.948 1.00 95.56 140 LEU A C 1
ATOM 1150 O O . LEU A 1 140 ? -13.426 19.359 0.255 1.00 95.56 140 LEU A O 1
ATOM 1154 N N . PRO A 1 141 ? -13.690 20.790 -1.435 1.00 91.75 141 PRO A N 1
ATOM 1155 C CA . PRO A 1 141 ? -13.960 21.953 -0.576 1.00 91.75 141 PRO A CA 1
ATOM 1156 C C . PRO A 1 141 ? -15.203 21.818 0.325 1.00 91.75 141 PRO A C 1
ATOM 1158 O O . PRO A 1 141 ? -15.389 22.623 1.237 1.00 91.75 141 PRO A O 1
ATOM 1161 N N . GLY A 1 142 ? -16.086 20.852 0.047 1.00 90.56 142 GLY A N 1
ATOM 1162 C CA . GLY A 1 142 ? -17.265 20.545 0.867 1.00 90.56 142 GLY A CA 1
ATOM 1163 C C . GLY A 1 142 ? -17.003 19.532 1.984 1.00 90.56 142 GLY A C 1
ATOM 1164 O O . GLY A 1 142 ? -17.842 19.379 2.868 1.00 90.56 142 GLY A O 1
ATOM 1165 N N . GLU A 1 143 ? -15.849 18.868 1.962 1.00 93.44 143 GLU A N 1
ATOM 1166 C CA . GLU A 1 143 ? -15.469 17.842 2.924 1.00 93.44 143 GLU A CA 1
ATOM 1167 C C . GLU A 1 143 ? -14.339 18.351 3.815 1.00 93.44 143 GLU A C 1
ATOM 1169 O O . GLU A 1 143 ? -13.382 18.969 3.355 1.00 93.44 143 GLU A O 1
ATOM 1174 N N . SER A 1 144 ? -14.414 18.055 5.111 1.00 95.88 144 SER A N 1
ATOM 1175 C CA . SER A 1 144 ? -13.329 18.372 6.040 1.00 95.88 144 SER A CA 1
ATOM 1176 C C . SER A 1 144 ? -12.486 17.128 6.262 1.00 95.88 144 SER A C 1
ATOM 1178 O O . SER A 1 144 ? -12.948 16.194 6.914 1.00 95.88 144 SER A O 1
ATOM 1180 N N . TYR A 1 145 ? -11.246 17.124 5.776 1.00 98.19 145 TYR A N 1
ATOM 1181 C CA . TYR A 1 145 ? -10.270 16.076 6.076 1.00 98.19 145 TYR A CA 1
ATOM 1182 C C . TYR A 1 145 ? -9.247 16.553 7.099 1.00 98.19 145 TYR A C 1
ATOM 1184 O O . TYR A 1 145 ? -8.802 17.698 7.087 1.00 98.19 145 TYR A O 1
ATOM 1192 N N . THR A 1 146 ? -8.803 15.631 7.945 1.00 96.50 146 THR A N 1
ATOM 1193 C CA . THR A 1 146 ? -7.698 15.847 8.873 1.00 96.50 146 THR A CA 1
ATOM 1194 C C . THR A 1 146 ? -6.570 14.866 8.599 1.00 96.50 146 THR A C 1
ATOM 1196 O O . THR A 1 146 ? -6.788 13.712 8.220 1.00 96.50 146 THR A O 1
ATOM 1199 N N . LEU A 1 147 ? -5.334 15.329 8.778 1.00 98.06 147 LEU A N 1
ATOM 1200 C CA . LEU A 1 147 ? -4.156 14.482 8.671 1.00 98.06 147 LEU A CA 1
ATOM 1201 C C . LEU A 1 147 ? -4.080 13.576 9.903 1.00 98.06 147 LEU A C 1
ATOM 1203 O O . LEU A 1 147 ? -3.683 14.016 10.982 1.00 98.06 147 LEU A O 1
ATOM 1207 N N . LEU A 1 148 ? -4.421 12.300 9.730 1.00 98.00 148 LEU A N 1
ATOM 1208 C CA . LEU A 1 148 ? -4.386 11.311 10.801 1.00 98.00 148 LEU A CA 1
ATOM 1209 C C . LEU A 1 148 ? -2.948 10.914 11.147 1.00 98.00 148 LEU A C 1
ATOM 1211 O O . LEU A 1 148 ? -2.577 10.873 12.321 1.00 98.00 148 LEU A O 1
ATOM 1215 N N . HIS A 1 149 ? -2.134 10.599 10.135 1.00 97.50 149 HIS A N 1
ATOM 1216 C CA . HIS A 1 149 ? -0.770 10.130 10.364 1.00 97.50 149 HIS A CA 1
ATOM 1217 C C . HIS A 1 149 ? 0.169 10.356 9.176 1.00 97.50 149 HIS A C 1
ATOM 1219 O O . HIS A 1 149 ? -0.238 10.294 8.017 1.00 97.50 149 HIS A O 1
ATOM 1225 N N . THR A 1 150 ? 1.460 10.528 9.472 1.00 97.06 150 THR A N 1
ATOM 1226 C CA . THR A 1 150 ? 2.543 10.446 8.483 1.00 97.06 150 THR A CA 1
ATOM 1227 C C . THR A 1 150 ? 3.659 9.550 8.988 1.00 97.06 150 THR A C 1
ATOM 1229 O O . THR A 1 150 ? 4.098 9.724 10.123 1.00 97.06 150 THR A O 1
ATOM 1232 N N . ALA A 1 151 ? 4.185 8.682 8.130 1.00 93.88 151 ALA A N 1
ATOM 1233 C CA . ALA A 1 151 ? 5.343 7.844 8.430 1.00 93.88 151 ALA A CA 1
ATOM 1234 C C . ALA A 1 151 ? 6.338 7.872 7.264 1.00 93.88 151 ALA A C 1
ATOM 1236 O O . ALA A 1 151 ? 5.943 8.071 6.116 1.00 93.88 151 ALA A O 1
ATOM 1237 N N . ASN A 1 152 ? 7.632 7.679 7.531 1.00 93.00 152 ASN A N 1
ATOM 1238 C CA . ASN A 1 152 ? 8.659 7.688 6.490 1.00 93.00 152 ASN A CA 1
ATOM 1239 C C . ASN A 1 152 ? 9.809 6.725 6.786 1.00 93.00 152 ASN A C 1
ATOM 1241 O O . ASN A 1 152 ? 10.295 6.666 7.908 1.00 93.00 152 ASN A O 1
ATOM 1245 N N . LEU A 1 153 ? 10.341 6.067 5.758 1.00 88.62 153 LEU A N 1
ATOM 1246 C CA . LEU A 1 153 ? 11.530 5.221 5.860 1.00 88.62 153 LEU A CA 1
ATOM 1247 C C . LEU A 1 153 ? 12.396 5.384 4.611 1.00 88.62 153 LEU A C 1
ATOM 1249 O O . LEU A 1 153 ? 12.142 4.763 3.585 1.00 88.62 153 LEU A O 1
ATOM 1253 N N . VAL A 1 154 ? 13.454 6.193 4.713 1.00 86.44 154 VAL A N 1
ATOM 1254 C CA . VAL A 1 154 ? 14.427 6.461 3.635 1.00 86.44 154 VAL A CA 1
ATOM 1255 C C . VAL A 1 154 ? 13.787 6.950 2.330 1.00 86.44 154 VAL A C 1
ATOM 1257 O O . VAL A 1 154 ? 13.786 8.143 2.108 1.00 86.44 154 VAL A O 1
ATOM 1260 N N . GLY A 1 155 ? 13.286 6.083 1.453 1.00 88.12 155 GLY A N 1
ATOM 1261 C CA . GLY A 1 155 ? 12.556 6.487 0.244 1.00 88.12 155 GLY A CA 1
ATOM 1262 C C . GLY A 1 155 ? 11.043 6.291 0.351 1.00 88.12 155 GLY A C 1
ATOM 1263 O O . GLY A 1 155 ? 10.320 6.755 -0.525 1.00 88.12 155 GLY A O 1
ATOM 1264 N N . LEU A 1 156 ? 10.565 5.583 1.379 1.00 93.19 156 LEU A N 1
ATOM 1265 C CA . LEU A 1 156 ? 9.145 5.362 1.622 1.00 93.19 156 LEU A CA 1
ATOM 1266 C C . LEU A 1 156 ? 8.538 6.533 2.388 1.00 93.19 156 LEU A C 1
ATOM 1268 O O . LEU A 1 156 ? 9.143 7.047 3.332 1.00 93.19 156 LEU A O 1
ATOM 1272 N N . PHE A 1 157 ? 7.310 6.883 2.033 1.00 96.12 157 PHE A N 1
ATOM 1273 C CA . PHE A 1 157 ? 6.510 7.871 2.743 1.00 96.12 157 PHE A CA 1
ATOM 1274 C C . PHE A 1 157 ? 5.045 7.458 2.720 1.00 96.12 157 PHE A C 1
ATOM 1276 O O . PHE A 1 157 ? 4.551 7.036 1.681 1.00 96.12 157 PHE A O 1
ATOM 1283 N N . THR A 1 158 ? 4.353 7.586 3.843 1.00 97.75 158 THR A N 1
ATOM 1284 C CA . THR A 1 158 ? 2.916 7.340 3.943 1.00 97.75 158 THR A CA 1
ATOM 1285 C C . THR A 1 158 ? 2.245 8.556 4.556 1.00 97.75 158 THR A C 1
ATOM 1287 O O . THR A 1 158 ? 2.734 9.084 5.555 1.00 97.75 158 THR A O 1
ATOM 1290 N N . CYS A 1 159 ? 1.123 8.974 3.976 1.00 98.12 159 CYS A N 1
ATOM 1291 C CA . CYS A 1 159 ? 0.262 10.035 4.482 1.00 98.12 159 CYS A CA 1
ATOM 1292 C C . CYS A 1 159 ? -1.176 9.511 4.547 1.00 98.12 159 CYS A C 1
ATOM 1294 O O . CYS A 1 159 ? -1.703 9.070 3.527 1.00 98.12 159 CYS A O 1
ATOM 1296 N N . VAL A 1 160 ? -1.788 9.530 5.731 1.00 98.69 160 VAL A N 1
ATOM 1297 C CA . VAL A 1 160 ? -3.162 9.061 5.958 1.00 98.69 160 VAL A CA 1
ATOM 1298 C C . VAL A 1 160 ? -4.021 10.243 6.371 1.00 98.69 160 VAL A C 1
ATOM 1300 O O . VAL A 1 160 ? -3.734 10.880 7.385 1.00 98.69 160 VAL A O 1
ATOM 1303 N N . PHE A 1 161 ? -5.069 10.513 5.605 1.00 98.69 161 PHE A N 1
ATOM 1304 C CA . PHE A 1 161 ? -6.101 11.490 5.922 1.00 98.69 161 PHE A CA 1
ATOM 1305 C C . PHE A 1 161 ? -7.425 10.782 6.154 1.00 98.69 161 PHE A C 1
ATOM 1307 O O . PHE A 1 161 ? -7.689 9.736 5.562 1.00 98.69 161 PHE A O 1
ATOM 1314 N N . VAL A 1 162 ? -8.256 11.367 7.003 1.00 98.56 162 VAL A N 1
ATOM 1315 C CA . VAL A 1 162 ? -9.607 10.877 7.286 1.00 98.56 162 VAL A CA 1
ATOM 1316 C C . VAL A 1 162 ? -10.567 12.048 7.314 1.00 98.56 162 VAL A C 1
ATOM 1318 O O . VAL A 1 162 ? -10.161 13.147 7.705 1.00 98.56 162 VAL A O 1
ATOM 1321 N N . LYS A 1 163 ? -11.822 11.832 6.921 1.00 98.25 163 LYS A N 1
ATOM 1322 C CA . LYS A 1 163 ? -12.870 12.826 7.155 1.00 98.25 163 LYS A CA 1
ATOM 1323 C C . LYS A 1 163 ? -12.965 13.127 8.650 1.00 98.25 163 LYS A C 1
ATOM 1325 O O . LYS A 1 163 ? -12.833 12.239 9.495 1.00 98.25 163 LYS A O 1
ATOM 1330 N N . GLU A 1 164 ? -13.222 14.383 8.988 1.00 96.88 164 GLU A N 1
ATOM 1331 C CA . GLU A 1 164 ? -13.342 14.839 10.374 1.00 96.88 164 GLU A CA 1
ATOM 1332 C C . GLU A 1 164 ? -14.486 14.110 11.104 1.00 96.88 164 GLU A C 1
ATOM 1334 O O . GLU A 1 164 ? -14.372 13.831 12.297 1.00 96.88 164 GLU A O 1
ATOM 1339 N N . SER A 1 165 ? -15.541 13.701 10.384 1.00 95.94 165 SER A N 1
ATOM 1340 C CA . SER A 1 165 ? -16.635 12.870 10.914 1.00 95.94 165 SER A CA 1
ATOM 1341 C C . SER A 1 165 ? -16.169 11.515 11.458 1.00 95.94 165 SER A C 1
ATOM 1343 O O . SER A 1 165 ? -16.744 11.008 12.422 1.00 95.94 165 SER A O 1
ATOM 1345 N N . GLU A 1 166 ? -15.104 10.950 10.886 1.00 97.56 166 GLU A N 1
ATOM 1346 C CA . GLU A 1 166 ? -14.542 9.657 11.287 1.00 97.56 166 GLU A CA 1
ATOM 1347 C C . GLU A 1 166 ? -13.514 9.795 12.406 1.00 97.56 166 GLU A C 1
ATOM 1349 O O . GLU A 1 166 ? -13.231 8.841 13.131 1.00 97.56 166 GLU A O 1
ATOM 1354 N N . ARG A 1 167 ? -12.949 10.992 12.596 1.00 96.38 167 ARG A N 1
ATOM 1355 C CA . ARG A 1 167 ? -11.809 11.201 13.492 1.00 96.38 167 ARG A CA 1
ATOM 1356 C C . ARG A 1 167 ? -12.086 10.747 14.922 1.00 96.38 167 ARG A C 1
ATOM 1358 O O . ARG A 1 167 ? -11.190 10.185 15.554 1.00 96.38 167 ARG A O 1
ATOM 1365 N N . MET A 1 168 ? -13.293 10.989 15.431 1.00 95.56 168 MET A N 1
ATOM 1366 C CA . MET A 1 168 ? -13.687 10.634 16.801 1.00 95.56 168 MET A CA 1
ATOM 1367 C C . MET A 1 168 ? -13.936 9.133 16.997 1.00 95.56 168 MET A C 1
ATOM 1369 O O . MET A 1 168 ? -13.931 8.667 18.133 1.00 95.56 168 MET A O 1
ATOM 1373 N N . ARG A 1 169 ? -14.119 8.382 15.905 1.00 97.12 169 ARG A N 1
ATOM 1374 C CA . ARG A 1 169 ? -14.309 6.923 15.897 1.00 97.12 169 ARG A CA 1
ATOM 1375 C C . ARG A 1 169 ? -12.991 6.161 15.839 1.00 97.12 169 ARG A C 1
ATOM 1377 O O . ARG A 1 169 ? -12.963 4.955 16.059 1.00 97.12 169 ARG A O 1
ATOM 1384 N N . ILE A 1 170 ? -11.898 6.863 15.539 1.00 98.25 170 ILE A N 1
ATOM 1385 C CA . ILE A 1 170 ? -10.567 6.278 15.427 1.00 98.25 170 ILE A CA 1
ATOM 1386 C C . ILE A 1 170 ? -9.857 6.297 16.777 1.00 98.25 170 ILE A C 1
ATOM 1388 O O . ILE A 1 170 ? -9.640 7.356 17.379 1.00 98.25 170 ILE A O 1
ATOM 1392 N N . ARG A 1 171 ? -9.408 5.118 17.205 1.00 96.88 171 ARG A N 1
ATOM 1393 C CA . ARG A 1 171 ? -8.612 4.904 18.418 1.00 96.88 171 ARG A CA 1
ATOM 1394 C C . ARG A 1 171 ? -7.392 4.028 18.134 1.00 96.88 171 ARG A C 1
ATOM 1396 O O . ARG A 1 171 ? -7.267 3.423 17.076 1.00 96.88 171 ARG A O 1
ATOM 1403 N N . ASP A 1 172 ? -6.471 4.010 19.093 1.00 96.06 172 ASP A N 1
ATOM 1404 C CA . ASP A 1 172 ? -5.279 3.148 19.097 1.00 96.06 172 ASP A CA 1
ATOM 1405 C C . ASP A 1 172 ? -4.435 3.188 17.801 1.00 96.06 172 ASP A C 1
ATOM 1407 O O . ASP A 1 172 ? -4.056 2.168 17.217 1.00 96.06 172 ASP A O 1
ATOM 1411 N N . LEU A 1 173 ? -4.165 4.414 17.335 1.00 97.75 173 LEU A N 1
ATOM 1412 C CA . LEU A 1 173 ? -3.327 4.686 16.170 1.00 97.75 173 LEU A CA 1
ATOM 1413 C C . LEU A 1 173 ? -1.856 4.383 16.474 1.00 97.75 173 LEU A C 1
ATOM 1415 O O . LEU A 1 173 ? -1.223 5.047 17.301 1.00 97.75 173 LEU A O 1
ATOM 1419 N N . ASN A 1 174 ? -1.277 3.437 15.742 1.00 97.88 174 ASN A N 1
ATOM 1420 C CA . ASN A 1 174 ? 0.138 3.101 15.812 1.00 97.88 174 ASN A CA 1
ATOM 1421 C C . ASN A 1 174 ? 0.752 2.986 14.419 1.00 97.88 174 ASN A C 1
ATOM 1423 O O . ASN A 1 174 ? 0.078 2.690 13.435 1.00 97.88 174 ASN A O 1
ATOM 1427 N N . ALA A 1 175 ? 2.063 3.191 14.345 1.00 97.00 175 ALA A N 1
ATOM 1428 C CA . ALA A 1 175 ? 2.820 2.989 13.125 1.00 97.00 175 ALA A CA 1
ATOM 1429 C C . ALA A 1 175 ? 4.191 2.388 13.420 1.00 97.00 175 ALA A C 1
ATOM 1431 O O . ALA A 1 175 ? 4.764 2.619 14.487 1.00 97.00 175 ALA A O 1
ATOM 1432 N N . ALA A 1 176 ? 4.718 1.636 12.460 1.00 96.12 176 ALA A N 1
ATOM 1433 C CA . ALA A 1 176 ? 6.002 0.967 12.567 1.00 96.12 176 ALA A CA 1
ATOM 1434 C C . ALA A 1 176 ? 6.766 0.964 11.236 1.00 96.12 176 ALA A C 1
ATOM 1436 O O . ALA A 1 176 ? 6.189 0.992 10.147 1.00 96.12 176 ALA A O 1
ATOM 1437 N N . GLU A 1 177 ? 8.093 0.904 11.341 1.00 94.81 177 GLU A N 1
ATOM 1438 C CA . GLU A 1 177 ? 9.014 0.736 10.218 1.00 94.81 177 GLU A CA 1
ATOM 1439 C C . GLU A 1 177 ? 9.587 -0.685 10.245 1.00 94.81 177 GLU A C 1
ATOM 1441 O O . GLU A 1 177 ? 10.231 -1.070 11.223 1.00 94.81 177 GLU A O 1
ATOM 1446 N N . VAL A 1 178 ? 9.457 -1.432 9.149 1.00 93.69 178 VAL A N 1
ATOM 1447 C CA . VAL A 1 178 ? 10.164 -2.708 8.966 1.00 93.69 178 VAL A CA 1
ATOM 1448 C C . VAL A 1 178 ? 11.285 -2.503 7.954 1.00 93.69 178 VAL A C 1
ATOM 1450 O O . VAL A 1 178 ? 11.029 -2.184 6.796 1.00 93.69 178 VAL A O 1
ATOM 1453 N N . LYS A 1 179 ? 12.541 -2.658 8.382 1.00 90.94 179 LYS A N 1
ATOM 1454 C CA . LYS A 1 179 ? 13.737 -2.422 7.550 1.00 90.94 179 LYS A CA 1
ATOM 1455 C C . LYS A 1 179 ? 14.232 -3.727 6.934 1.00 90.94 179 LYS A C 1
ATOM 1457 O O . LYS A 1 179 ? 14.483 -4.686 7.657 1.00 90.94 179 LYS A O 1
ATOM 1462 N N . LEU A 1 180 ? 14.433 -3.741 5.617 1.00 82.38 180 LEU A N 1
ATOM 1463 C CA . LEU A 1 180 ? 14.898 -4.904 4.849 1.00 82.38 180 LEU A CA 1
ATOM 1464 C C . LEU A 1 180 ? 16.269 -4.631 4.206 1.00 82.38 180 LEU A C 1
ATOM 1466 O O . LEU A 1 180 ? 16.540 -3.505 3.811 1.00 82.38 180 LEU A O 1
ATOM 1470 N N . GLY A 1 181 ? 17.139 -5.645 4.091 1.00 65.06 181 GLY A N 1
ATOM 1471 C CA . GLY A 1 181 ? 18.502 -5.545 3.528 1.00 65.06 181 GLY A CA 1
ATOM 1472 C C . GLY A 1 181 ? 19.511 -6.461 4.242 1.00 65.06 181 GLY A C 1
ATOM 1473 O O . GLY A 1 181 ? 19.157 -7.050 5.259 1.00 65.06 181 GLY A O 1
ATOM 1474 N N . MET A 1 182 ? 20.760 -6.599 3.751 1.00 51.28 182 MET A N 1
ATOM 1475 C CA . MET A 1 182 ? 21.783 -7.511 4.327 1.00 51.28 182 MET A CA 1
ATOM 1476 C C . MET A 1 182 ? 21.923 -7.318 5.852 1.00 51.28 182 MET A C 1
ATOM 1478 O O . MET A 1 182 ? 22.556 -6.360 6.297 1.00 51.28 182 MET A O 1
ATOM 1482 N N . GLY A 1 183 ? 21.298 -8.201 6.641 1.00 50.28 183 GLY A N 1
ATOM 1483 C CA . GLY A 1 183 ? 21.277 -8.153 8.108 1.00 50.28 183 GLY A CA 1
ATOM 1484 C C . GLY A 1 183 ? 20.456 -7.016 8.740 1.00 50.28 183 GLY A C 1
ATOM 1485 O O . GLY A 1 183 ? 20.781 -6.604 9.847 1.00 50.28 183 GLY A O 1
ATOM 1486 N N . GLY A 1 184 ? 19.461 -6.445 8.048 1.00 51.22 184 GLY A N 1
ATOM 1487 C CA . GLY A 1 184 ? 18.649 -5.320 8.552 1.00 51.22 184 GLY A CA 1
ATOM 1488 C C . GLY A 1 184 ? 19.367 -3.959 8.569 1.00 51.22 184 GLY A C 1
ATOM 1489 O O . GLY A 1 184 ? 18.802 -2.958 9.005 1.00 51.22 184 GLY A O 1
ATOM 1490 N N . LEU A 1 185 ? 20.611 -3.899 8.076 1.00 40.50 185 LEU A N 1
ATOM 1491 C CA . LEU A 1 185 ? 21.472 -2.708 8.125 1.00 40.50 185 LEU A CA 1
ATOM 1492 C C . LEU A 1 185 ? 21.261 -1.731 6.953 1.00 40.50 185 LEU A C 1
ATOM 1494 O O . LEU A 1 185 ? 21.606 -0.556 7.066 1.00 40.50 185 LEU A O 1
ATOM 1498 N N . HIS A 1 186 ? 20.678 -2.184 5.838 1.00 54.94 186 HIS A N 1
ATOM 1499 C CA . HIS A 1 186 ? 20.520 -1.384 4.618 1.00 54.94 186 HIS A CA 1
ATOM 1500 C C . HIS A 1 186 ? 19.063 -0.918 4.425 1.00 54.94 186 HIS A C 1
ATOM 1502 O O . HIS A 1 186 ? 18.362 -1.413 3.562 1.00 54.94 186 HIS A O 1
ATOM 1508 N N . GLY A 1 187 ? 18.594 0.050 5.219 1.00 59.62 187 GLY A N 1
ATOM 1509 C CA . GLY A 1 187 ? 17.184 0.483 5.279 1.00 59.62 187 GLY A CA 1
ATOM 1510 C C . GLY A 1 187 ? 16.572 1.256 4.092 1.00 59.62 187 GLY A C 1
ATOM 1511 O O . GLY A 1 187 ? 15.656 2.034 4.334 1.00 59.62 187 GLY A O 1
ATOM 1512 N N . ASN A 1 188 ? 17.030 1.109 2.839 1.00 72.88 188 ASN A N 1
ATOM 1513 C CA . ASN A 1 188 ? 16.327 1.705 1.678 1.00 72.88 188 ASN A CA 1
ATOM 1514 C C . ASN A 1 188 ? 15.155 0.867 1.151 1.00 72.88 188 ASN A C 1
ATOM 1516 O O . ASN A 1 188 ? 14.409 1.340 0.291 1.00 72.88 188 ASN A O 1
ATOM 1520 N N . LYS A 1 189 ? 15.026 -0.374 1.616 1.00 86.62 189 LYS A N 1
ATOM 1521 C CA . LYS A 1 189 ? 13.896 -1.260 1.350 1.00 86.62 189 LYS A CA 1
ATOM 1522 C C . LYS A 1 189 ? 13.231 -1.603 2.674 1.00 86.62 189 LYS A C 1
ATOM 1524 O O . LYS A 1 189 ? 13.869 -1.562 3.730 1.00 86.62 189 LYS A O 1
ATOM 1529 N N . GLY A 1 190 ? 11.945 -1.903 2.627 1.00 94.12 190 GLY A N 1
ATOM 1530 C CA . GLY A 1 190 ? 11.175 -2.062 3.846 1.00 94.12 190 GLY A CA 1
ATOM 1531 C C . GLY A 1 190 ? 9.683 -1.912 3.651 1.00 94.12 190 GLY A C 1
ATOM 1532 O O . GLY A 1 190 ? 9.182 -1.919 2.525 1.00 94.12 190 GLY A O 1
ATOM 1533 N N . ALA A 1 191 ? 9.005 -1.736 4.774 1.00 97.25 191 ALA A N 1
ATOM 1534 C CA . ALA A 1 191 ? 7.603 -1.386 4.830 1.00 97.25 191 ALA A CA 1
ATOM 1535 C C . ALA A 1 191 ? 7.348 -0.317 5.893 1.00 97.25 191 ALA A C 1
ATOM 1537 O O . ALA A 1 191 ? 8.029 -0.260 6.922 1.00 97.25 191 ALA A O 1
ATOM 1538 N N . LEU A 1 192 ? 6.345 0.511 5.631 1.00 97.75 192 LEU A N 1
ATOM 1539 C CA . LEU A 1 192 ? 5.681 1.338 6.626 1.00 97.75 192 LEU A CA 1
ATOM 1540 C C . LEU A 1 192 ? 4.338 0.695 6.934 1.00 97.75 192 LEU A C 1
ATOM 1542 O O . LEU A 1 192 ? 3.550 0.465 6.018 1.00 97.75 192 LEU A O 1
ATOM 1546 N N . VAL A 1 193 ? 4.098 0.419 8.208 1.00 98.44 193 VAL A N 1
ATOM 1547 C CA . VAL A 1 193 ? 2.848 -0.150 8.708 1.00 98.44 193 VAL A CA 1
ATOM 1548 C C . VAL A 1 193 ? 2.149 0.932 9.516 1.00 98.44 193 VAL A C 1
ATOM 1550 O O . VAL A 1 193 ? 2.774 1.524 10.390 1.00 98.44 193 VAL A O 1
ATOM 1553 N N . VAL A 1 194 ? 0.883 1.212 9.224 1.00 98.50 194 VAL A N 1
ATOM 1554 C CA . VAL A 1 194 ? 0.031 2.118 10.005 1.00 98.50 194 VAL A CA 1
ATOM 1555 C C . VAL A 1 194 ? -1.240 1.365 10.343 1.00 98.50 194 VAL A C 1
ATOM 1557 O O . VAL A 1 194 ? -1.911 0.874 9.442 1.00 98.50 194 VAL A O 1
ATOM 1560 N N . ARG A 1 195 ? -1.580 1.287 11.624 1.00 97.81 195 ARG A N 1
ATOM 1561 C CA . ARG A 1 195 ? -2.794 0.625 12.086 1.00 97.81 195 ARG A CA 1
ATOM 1562 C C . ARG A 1 195 ? -3.568 1.491 13.053 1.00 97.81 195 ARG A C 1
ATOM 1564 O O . ARG A 1 195 ? -2.979 2.288 13.782 1.00 97.81 195 ARG A O 1
ATOM 1571 N N . PHE A 1 196 ? -4.872 1.315 13.065 1.00 98.44 196 PHE A N 1
ATOM 1572 C CA . PHE A 1 196 ? -5.773 1.923 14.029 1.00 98.44 196 PHE A CA 1
ATOM 1573 C C . PHE A 1 196 ? -7.051 1.096 14.111 1.00 98.44 196 PHE A C 1
ATOM 1575 O O . PHE A 1 196 ? -7.291 0.219 13.284 1.00 98.44 196 PHE A O 1
ATOM 1582 N N . ILE A 1 197 ? -7.865 1.389 15.114 1.00 98.00 197 ILE A N 1
ATOM 1583 C CA . ILE A 1 197 ? -9.195 0.814 15.265 1.00 98.00 197 ILE A CA 1
ATOM 1584 C C . ILE A 1 197 ? -10.193 1.884 14.841 1.00 98.00 197 ILE A C 1
ATOM 1586 O O . ILE A 1 197 ? -10.092 3.020 15.312 1.00 98.00 197 ILE A O 1
ATOM 1590 N N . LEU A 1 198 ? -11.112 1.534 13.948 1.00 97.88 198 LEU A N 1
ATOM 1591 C CA . LEU A 1 198 ? -12.223 2.382 13.535 1.00 97.88 198 LEU A CA 1
ATOM 1592 C C . LEU A 1 198 ? -13.519 1.749 14.031 1.00 97.88 198 LEU A C 1
ATOM 1594 O O . LEU A 1 198 ? -13.850 0.646 13.610 1.00 97.88 198 LEU A O 1
ATOM 1598 N N . ASP A 1 199 ? -14.218 2.454 14.922 1.00 95.81 199 ASP A N 1
ATOM 1599 C CA . ASP A 1 199 ? -15.287 1.874 15.741 1.00 95.81 199 ASP A CA 1
ATOM 1600 C C . ASP A 1 199 ? -14.747 0.634 16.494 1.00 95.81 199 ASP A C 1
ATOM 1602 O O . ASP A 1 199 ? -13.957 0.793 17.440 1.00 95.81 199 ASP A O 1
ATOM 1606 N N . ASP A 1 200 ? -15.084 -0.569 16.020 1.00 94.06 200 ASP A N 1
ATOM 1607 C CA . ASP A 1 200 ? -14.658 -1.857 16.582 1.00 94.06 200 ASP A CA 1
ATOM 1608 C C . ASP A 1 200 ? -13.838 -2.725 15.608 1.00 94.06 200 ASP A C 1
ATOM 1610 O O . ASP A 1 200 ? -13.341 -3.777 15.995 1.00 94.06 200 ASP A O 1
ATOM 1614 N N . SER A 1 201 ? -13.582 -2.248 14.384 1.00 95.62 201 SER A N 1
ATOM 1615 C CA . SER A 1 201 ? -12.767 -2.966 13.395 1.00 95.62 201 SER A CA 1
ATOM 1616 C C . SER A 1 201 ? -11.306 -2.523 13.418 1.00 95.62 201 SER A C 1
ATOM 1618 O O . SER A 1 201 ? -10.985 -1.328 13.372 1.00 95.62 201 SER A O 1
ATOM 1620 N N . SER A 1 202 ? -10.385 -3.488 13.429 1.00 97.94 202 SER A N 1
ATOM 1621 C CA . SER A 1 202 ? -8.948 -3.228 13.318 1.00 97.94 202 SER A CA 1
ATOM 1622 C C . SER A 1 202 ? -8.511 -3.104 11.854 1.00 97.94 202 SER A C 1
ATOM 1624 O O . SER A 1 202 ? -8.670 -4.016 11.042 1.00 97.94 202 SER A O 1
ATOM 1626 N N . VAL A 1 203 ? -7.912 -1.961 11.508 1.00 98.44 203 VAL A N 1
ATOM 1627 C CA . VAL A 1 203 ? -7.477 -1.637 10.142 1.00 98.44 203 VAL A CA 1
ATOM 1628 C C . VAL A 1 203 ? -5.963 -1.457 10.101 1.00 98.44 203 VAL A C 1
ATOM 1630 O O . VAL A 1 203 ? -5.393 -0.721 10.907 1.00 98.44 203 VAL A O 1
ATOM 1633 N N . CYS A 1 204 ? -5.299 -2.096 9.138 1.00 98.50 204 CYS A N 1
ATOM 1634 C CA . CYS A 1 204 ? -3.853 -2.058 8.946 1.00 98.50 204 CYS A CA 1
ATOM 1635 C C . CYS A 1 204 ? -3.488 -1.735 7.489 1.00 98.50 204 CYS A C 1
ATOM 1637 O O . CYS A 1 204 ? -3.764 -2.507 6.571 1.00 98.50 204 CYS A O 1
ATOM 1639 N N . PHE A 1 205 ? -2.815 -0.606 7.274 1.00 98.69 205 PHE A N 1
ATOM 1640 C CA . PHE A 1 205 ? -2.276 -0.182 5.985 1.00 98.69 205 PHE A CA 1
ATOM 1641 C C . PHE A 1 205 ? -0.772 -0.438 5.917 1.00 98.69 205 PHE A C 1
ATOM 1643 O O . PHE A 1 205 ? -0.020 -0.054 6.816 1.00 98.69 205 PHE A O 1
ATOM 1650 N N . VAL A 1 206 ? -0.315 -1.034 4.816 1.00 98.62 206 VAL A N 1
ATOM 1651 C CA . VAL A 1 206 ? 1.089 -1.402 4.611 1.00 98.62 206 VAL A CA 1
ATOM 1652 C C . VAL A 1 206 ? 1.588 -0.845 3.282 1.00 98.62 206 VAL A C 1
ATOM 1654 O O . VAL A 1 206 ? 1.139 -1.286 2.231 1.00 98.62 206 VAL A O 1
ATOM 1657 N N . ASN A 1 207 ? 2.554 0.075 3.327 1.00 98.44 207 ASN A N 1
ATOM 1658 C CA . ASN A 1 207 ? 3.266 0.585 2.151 1.00 98.44 207 ASN A CA 1
ATOM 1659 C C . ASN A 1 207 ? 4.645 -0.076 2.058 1.00 98.44 207 ASN A C 1
ATOM 1661 O O . ASN A 1 207 ? 5.506 0.165 2.905 1.00 98.44 207 ASN A O 1
ATOM 1665 N N . CYS A 1 208 ? 4.859 -0.887 1.025 1.00 97.12 208 CYS A N 1
ATOM 1666 C CA . CYS A 1 208 ? 6.074 -1.669 0.817 1.00 97.12 208 CYS A CA 1
ATOM 1667 C C . CYS A 1 208 ? 6.985 -1.098 -0.278 1.00 97.12 208 CYS A C 1
ATOM 1669 O O . CYS A 1 208 ? 6.546 -0.567 -1.297 1.00 97.12 208 CYS A O 1
ATOM 1671 N N . HIS A 1 209 ? 8.285 -1.332 -0.122 1.00 95.75 209 HIS A N 1
ATOM 1672 C CA . HIS A 1 209 ? 9.261 -1.222 -1.197 1.00 95.75 209 HIS A CA 1
ATOM 1673 C C . HIS A 1 209 ? 10.243 -2.388 -1.082 1.00 95.75 209 HIS A C 1
ATOM 1675 O O . HIS A 1 209 ? 11.122 -2.391 -0.216 1.00 95.75 209 HIS A O 1
ATOM 1681 N N . LEU A 1 210 ? 10.072 -3.390 -1.947 1.00 95.19 210 LEU A N 1
ATOM 1682 C CA . LEU A 1 210 ? 10.819 -4.651 -1.886 1.00 95.19 210 LEU A CA 1
ATOM 1683 C C . LEU A 1 210 ? 12.061 -4.636 -2.785 1.00 95.19 210 LEU A C 1
ATOM 1685 O O . LEU A 1 210 ? 12.274 -3.718 -3.581 1.00 95.19 210 LEU A O 1
ATOM 1689 N N . ALA A 1 211 ? 12.899 -5.668 -2.676 1.00 91.50 211 ALA A N 1
ATOM 1690 C CA . ALA A 1 211 ? 14.119 -5.769 -3.463 1.00 91.50 211 ALA A CA 1
ATOM 1691 C C . ALA A 1 211 ? 13.896 -5.694 -4.986 1.00 91.50 211 ALA A C 1
ATOM 1693 O O . ALA A 1 211 ? 13.132 -6.457 -5.590 1.00 91.50 211 ALA A O 1
ATOM 1694 N N . ALA A 1 212 ? 14.650 -4.796 -5.620 1.00 89.38 212 ALA A N 1
ATOM 1695 C CA . ALA A 1 212 ? 14.646 -4.595 -7.061 1.00 89.38 212 ALA A CA 1
ATOM 1696 C C . ALA A 1 212 ? 15.470 -5.664 -7.800 1.00 89.38 212 ALA A C 1
ATOM 1698 O O . ALA A 1 212 ? 16.343 -6.321 -7.236 1.00 89.38 212 ALA A O 1
ATOM 1699 N N . GLY A 1 213 ? 15.224 -5.794 -9.105 1.00 87.75 213 GLY A N 1
ATOM 1700 C CA . GLY A 1 213 ? 15.992 -6.658 -10.004 1.00 87.75 213 GLY A CA 1
ATOM 1701 C C . GLY A 1 213 ? 15.205 -7.868 -10.504 1.00 87.75 213 GLY A C 1
ATOM 1702 O O . GLY A 1 213 ? 14.462 -8.512 -9.760 1.00 87.75 213 GLY A O 1
ATOM 1703 N N . GLN A 1 214 ? 15.389 -8.191 -11.786 1.00 88.75 214 GLN A N 1
ATOM 1704 C CA . GLN A 1 214 ? 14.622 -9.225 -12.492 1.00 88.75 214 GLN A CA 1
ATOM 1705 C C . GLN A 1 214 ? 14.722 -10.603 -11.826 1.00 88.75 214 GLN A C 1
ATOM 1707 O O . GLN A 1 214 ? 13.719 -11.295 -11.691 1.00 88.75 214 GLN A O 1
ATOM 1712 N N . THR A 1 215 ? 15.916 -10.979 -11.368 1.00 91.38 215 THR A N 1
ATOM 1713 C CA . THR A 1 215 ? 16.219 -12.310 -10.821 1.00 91.38 215 THR A CA 1
ATOM 1714 C C . THR A 1 215 ? 15.990 -12.435 -9.312 1.00 91.38 215 THR A C 1
ATOM 1716 O O . THR A 1 215 ? 16.205 -13.503 -8.750 1.00 91.38 215 THR A O 1
ATOM 1719 N N . GLN A 1 216 ? 15.542 -11.369 -8.640 1.00 93.44 216 GLN A N 1
ATOM 1720 C CA . GLN A 1 216 ? 15.470 -11.291 -7.173 1.00 93.44 216 GLN A CA 1
ATOM 1721 C C . GLN A 1 216 ? 14.129 -11.763 -6.582 1.00 93.44 216 GLN A C 1
ATOM 1723 O O . GLN A 1 216 ? 13.748 -11.353 -5.490 1.00 93.44 216 GLN A O 1
ATOM 1728 N N . THR A 1 217 ? 13.401 -12.645 -7.275 1.00 95.19 217 THR A N 1
ATOM 1729 C CA . THR A 1 217 ? 12.079 -13.132 -6.833 1.00 95.19 217 THR A CA 1
ATOM 1730 C C . THR A 1 217 ? 12.132 -13.822 -5.474 1.00 95.19 217 THR A C 1
ATOM 1732 O O . THR A 1 217 ? 11.283 -13.570 -4.628 1.00 95.19 217 THR A O 1
ATOM 1735 N N . VAL A 1 218 ? 13.143 -14.665 -5.234 1.00 94.19 218 VAL A N 1
ATOM 1736 C CA . VAL A 1 218 ? 13.307 -15.349 -3.939 1.00 94.19 218 VAL A CA 1
ATOM 1737 C C . VAL A 1 218 ? 13.565 -14.337 -2.824 1.00 94.19 218 VAL A C 1
ATOM 1739 O O . VAL A 1 218 ? 12.981 -14.449 -1.753 1.00 94.19 218 VAL A O 1
ATOM 1742 N N . HIS A 1 219 ? 14.380 -13.316 -3.091 1.00 93.69 219 HIS A N 1
ATOM 1743 C CA . HIS A 1 219 ? 14.654 -12.267 -2.116 1.00 93.69 219 HIS A CA 1
ATOM 1744 C C . HIS A 1 219 ? 13.393 -11.453 -1.796 1.00 93.69 219 HIS A C 1
ATOM 1746 O O . HIS A 1 219 ? 13.097 -11.257 -0.628 1.00 93.69 219 HIS A O 1
ATOM 1752 N N . ARG A 1 220 ? 12.576 -11.095 -2.799 1.00 95.38 220 ARG A N 1
ATOM 1753 C CA . ARG A 1 220 ? 11.264 -10.459 -2.570 1.00 95.38 220 ARG A CA 1
ATOM 1754 C C . ARG A 1 220 ? 10.294 -11.337 -1.783 1.00 95.38 220 ARG A C 1
ATOM 1756 O O . ARG A 1 220 ? 9.560 -10.828 -0.944 1.00 95.38 220 ARG A O 1
ATOM 1763 N N . ASN A 1 221 ? 10.282 -12.648 -2.030 1.00 96.31 221 ASN A N 1
ATOM 1764 C CA . ASN A 1 221 ? 9.461 -13.571 -1.246 1.00 96.31 221 ASN A CA 1
ATOM 1765 C C . ASN A 1 221 ? 9.910 -13.595 0.229 1.00 96.31 221 ASN A C 1
ATOM 1767 O O . ASN A 1 221 ? 9.064 -13.647 1.119 1.00 96.31 221 ASN A O 1
ATOM 1771 N N . ASN A 1 222 ? 11.221 -13.526 0.485 1.00 94.75 222 ASN A N 1
ATOM 1772 C CA . ASN A 1 222 ? 11.775 -13.440 1.837 1.00 94.75 222 ASN A CA 1
ATOM 1773 C C . ASN A 1 222 ? 11.500 -12.075 2.485 1.00 94.75 222 ASN A C 1
ATOM 1775 O O . ASN A 1 222 ? 11.149 -12.035 3.656 1.00 94.75 222 ASN A O 1
ATOM 1779 N N . ASP A 1 223 ? 11.602 -10.979 1.727 1.00 95.19 223 ASP A N 1
ATOM 1780 C CA . ASP A 1 223 ? 11.235 -9.629 2.170 1.00 95.19 223 ASP A CA 1
ATOM 1781 C C . ASP A 1 223 ? 9.768 -9.594 2.636 1.00 95.19 223 ASP A C 1
ATOM 1783 O O . ASP A 1 223 ? 9.462 -9.100 3.718 1.00 95.19 223 ASP A O 1
ATOM 1787 N N . VAL A 1 224 ? 8.864 -10.182 1.842 1.00 97.06 224 VAL A N 1
ATOM 1788 C CA . VAL A 1 224 ? 7.445 -10.356 2.184 1.00 97.06 224 VAL A CA 1
ATOM 1789 C C . VAL A 1 224 ? 7.275 -11.155 3.474 1.00 97.06 224 VAL A C 1
ATOM 1791 O O . VAL A 1 224 ? 6.496 -10.750 4.331 1.00 97.06 224 VAL A O 1
ATOM 1794 N N . ALA A 1 225 ? 7.969 -12.289 3.611 1.00 95.81 225 ALA A N 1
ATOM 1795 C CA . ALA A 1 225 ? 7.873 -13.113 4.813 1.00 95.81 225 ALA A CA 1
ATOM 1796 C C . ALA A 1 225 ? 8.345 -12.340 6.051 1.00 95.81 225 ALA A C 1
ATOM 1798 O O . ALA A 1 225 ? 7.624 -12.280 7.038 1.00 95.81 225 ALA A O 1
ATOM 1799 N N . ALA A 1 226 ? 9.488 -11.658 5.955 1.00 94.81 226 ALA A N 1
ATOM 1800 C CA . ALA A 1 226 ? 10.030 -10.839 7.030 1.00 94.81 226 ALA A CA 1
ATOM 1801 C C . ALA A 1 226 ? 9.072 -9.714 7.448 1.00 94.81 226 ALA A C 1
ATOM 1803 O O . ALA A 1 226 ? 8.860 -9.517 8.639 1.00 94.81 226 ALA A O 1
ATOM 1804 N N . ILE A 1 227 ? 8.457 -9.000 6.498 1.00 96.06 227 ILE A N 1
ATOM 1805 C CA . ILE A 1 227 ? 7.450 -7.971 6.807 1.00 96.06 227 ILE A CA 1
ATOM 1806 C C . ILE A 1 227 ? 6.242 -8.576 7.525 1.00 96.06 227 ILE A C 1
ATOM 1808 O O . ILE A 1 227 ? 5.815 -8.041 8.541 1.00 96.06 227 ILE A O 1
ATOM 1812 N N . MET A 1 228 ? 5.707 -9.685 7.012 1.00 96.12 228 MET A N 1
ATOM 1813 C CA . MET A 1 228 ? 4.482 -10.294 7.540 1.00 96.12 228 MET A CA 1
ATOM 1814 C C . MET A 1 228 ? 4.667 -10.955 8.907 1.00 96.12 228 MET A C 1
ATOM 1816 O O . MET A 1 228 ? 3.721 -11.006 9.683 1.00 96.12 228 MET A O 1
ATOM 1820 N N . GLU A 1 229 ? 5.863 -11.466 9.193 1.00 93.94 229 GLU A N 1
ATOM 1821 C CA . GLU A 1 229 ? 6.166 -12.226 10.413 1.00 93.94 229 GLU A CA 1
ATOM 1822 C C . GLU A 1 229 ? 6.764 -11.362 11.531 1.00 93.94 229 GLU A C 1
ATOM 1824 O O . GLU A 1 229 ? 6.996 -11.848 12.636 1.00 93.94 229 GLU A O 1
ATOM 1829 N N . THR A 1 230 ? 7.030 -10.082 11.264 1.00 93.94 230 THR A N 1
ATOM 1830 C CA . THR A 1 230 ? 7.565 -9.173 12.278 1.00 93.94 230 THR A CA 1
ATOM 1831 C C . THR A 1 230 ? 6.440 -8.653 13.172 1.00 93.94 230 THR A C 1
ATOM 1833 O O . THR A 1 230 ? 5.522 -7.986 12.696 1.00 93.94 230 THR A O 1
ATOM 1836 N N . SER A 1 231 ? 6.579 -8.850 14.484 1.00 94.88 231 SER A N 1
ATOM 1837 C CA . SER A 1 231 ? 5.812 -8.146 15.522 1.00 94.88 231 SER A CA 1
ATOM 1838 C C . SER A 1 231 ? 6.286 -6.690 15.641 1.00 94.88 231 SER A C 1
ATOM 1840 O O . SER A 1 231 ? 7.040 -6.331 16.546 1.00 94.88 231 SER A O 1
ATOM 1842 N N . ALA A 1 232 ? 5.948 -5.866 14.648 1.00 93.00 232 ALA A N 1
ATOM 1843 C CA . ALA A 1 232 ? 6.463 -4.503 14.507 1.00 93.00 232 ALA A CA 1
ATOM 1844 C C . ALA A 1 232 ? 5.681 -3.476 15.340 1.00 93.00 232 ALA A C 1
ATOM 1846 O O . ALA A 1 232 ? 6.195 -2.395 15.632 1.00 93.00 232 ALA A O 1
ATOM 1847 N N . LEU A 1 233 ? 4.436 -3.800 15.682 1.00 96.44 233 LEU A N 1
ATOM 1848 C CA . LEU A 1 233 ? 3.491 -2.917 16.356 1.00 96.44 233 LEU A CA 1
ATOM 1849 C C . LEU A 1 233 ? 3.427 -3.231 17.860 1.00 96.44 233 LEU A C 1
ATOM 1851 O O . LEU A 1 233 ? 3.760 -4.345 18.271 1.00 96.44 233 LEU A O 1
ATOM 1855 N N . PRO A 1 234 ? 3.027 -2.262 18.703 1.00 95.38 234 PRO A N 1
ATOM 1856 C CA . PRO A 1 234 ? 2.852 -2.515 20.124 1.00 95.38 234 PRO A CA 1
ATOM 1857 C C . PRO A 1 234 ? 1.702 -3.516 20.342 1.00 95.38 234 PRO A C 1
ATOM 1859 O O . PRO A 1 234 ? 0.600 -3.294 19.836 1.00 95.38 234 PRO A O 1
ATOM 1862 N N . PRO A 1 235 ? 1.938 -4.600 21.097 1.00 95.44 235 PRO A N 1
ATOM 1863 C CA . PRO A 1 235 ? 0.886 -5.551 21.413 1.00 95.44 235 PRO A CA 1
ATOM 1864 C C . PRO A 1 235 ? -0.136 -4.943 22.381 1.00 95.44 235 PRO A C 1
ATOM 1866 O O . PRO A 1 235 ? 0.230 -4.239 23.328 1.00 95.44 235 PRO A O 1
ATOM 1869 N N . GLN A 1 236 ? -1.418 -5.245 22.182 1.00 93.88 236 GLN A N 1
ATOM 1870 C CA . GLN A 1 236 ? -2.471 -4.981 23.158 1.00 93.88 236 GLN A CA 1
ATOM 1871 C C . GLN A 1 236 ? -2.246 -5.891 24.359 1.00 93.88 236 GLN A C 1
ATOM 1873 O O . GLN A 1 236 ? -2.058 -7.086 24.190 1.00 93.88 236 GLN A O 1
ATOM 1878 N N . MET A 1 237 ? -2.230 -5.346 25.575 1.00 90.81 237 MET A N 1
ATOM 1879 C CA . MET A 1 237 ? -1.944 -6.127 26.780 1.00 90.81 237 MET A CA 1
ATOM 1880 C C . MET A 1 237 ? -3.196 -6.760 27.383 1.00 90.81 237 MET A C 1
ATOM 1882 O O . MET A 1 237 ? -3.100 -7.862 27.925 1.00 90.81 237 MET A O 1
ATOM 1886 N N . ASP A 1 238 ? -4.347 -6.103 27.258 1.00 91.00 238 ASP A N 1
ATOM 1887 C CA . ASP A 1 238 ? -5.609 -6.572 27.828 1.00 91.00 238 ASP A CA 1
ATOM 1888 C C . ASP A 1 238 ? -6.185 -7.755 27.039 1.00 91.00 238 ASP A C 1
ATOM 1890 O O . ASP A 1 238 ? -6.355 -7.667 25.828 1.00 91.00 238 ASP A O 1
ATOM 1894 N N . LEU A 1 239 ? -6.449 -8.879 27.711 1.00 84.06 239 LEU A N 1
ATOM 1895 C CA . LEU A 1 239 ? -6.873 -10.118 27.047 1.00 84.06 239 LEU A CA 1
ATOM 1896 C C . LEU A 1 239 ? -8.288 -10.033 26.462 1.00 84.06 239 LEU A C 1
ATOM 1898 O O . LEU A 1 239 ? -8.523 -10.641 25.424 1.00 84.06 239 LEU A O 1
ATOM 1902 N N . GLY A 1 240 ? -9.201 -9.296 27.105 1.00 84.12 240 GLY A N 1
ATOM 1903 C CA . GLY A 1 240 ? -10.563 -9.114 26.596 1.00 84.12 240 GLY A CA 1
ATOM 1904 C C . GLY A 1 240 ? -10.551 -8.257 25.337 1.00 84.12 240 GLY A C 1
ATOM 1905 O O . GLY A 1 240 ? -10.954 -8.707 24.274 1.00 84.12 240 GLY A O 1
ATOM 1906 N N . ALA A 1 241 ? -9.925 -7.082 25.420 1.00 85.38 241 ALA A N 1
ATOM 1907 C CA . ALA A 1 241 ? -9.786 -6.182 24.284 1.00 85.38 241 ALA A CA 1
ATOM 1908 C C . ALA A 1 241 ? -9.026 -6.818 23.108 1.00 85.38 241 ALA A C 1
ATOM 1910 O O . ALA A 1 241 ? -9.294 -6.474 21.963 1.00 85.38 241 ALA A O 1
ATOM 1911 N N . ARG A 1 242 ? -8.073 -7.733 23.353 1.00 87.38 242 ARG A N 1
ATOM 1912 C CA . ARG A 1 242 ? -7.418 -8.482 22.266 1.00 87.38 242 ARG A CA 1
ATOM 1913 C C . ARG A 1 242 ? -8.427 -9.287 21.452 1.00 87.38 242 ARG A C 1
ATOM 1915 O O . ARG A 1 242 ? -8.409 -9.175 20.234 1.00 87.38 242 ARG A O 1
ATOM 1922 N N . ALA A 1 243 ? -9.257 -10.077 22.132 1.00 83.69 243 ALA A N 1
ATOM 1923 C CA . ALA A 1 243 ? -10.231 -10.961 21.497 1.00 83.69 243 ALA A CA 1
ATOM 1924 C C . ALA A 1 243 ? -11.311 -10.180 20.736 1.00 83.69 243 ALA A C 1
ATOM 1926 O O . ALA A 1 243 ? -11.758 -10.633 19.692 1.00 83.69 243 ALA A O 1
ATOM 1927 N N . ASP A 1 244 ? -11.672 -8.993 21.227 1.00 85.56 244 ASP A N 1
ATOM 1928 C CA . ASP A 1 244 ? -12.708 -8.164 20.606 1.00 85.56 244 ASP A CA 1
ATOM 1929 C C . ASP A 1 244 ? -12.213 -7.389 19.367 1.00 85.56 244 ASP A C 1
ATOM 1931 O O . ASP A 1 244 ? -13.016 -6.977 18.540 1.00 85.56 244 ASP A O 1
ATOM 1935 N N . ILE A 1 245 ? -10.903 -7.124 19.254 1.00 90.94 245 ILE A N 1
ATOM 1936 C CA . ILE A 1 245 ? -10.344 -6.180 18.263 1.00 90.94 245 ILE A CA 1
ATOM 1937 C C . ILE A 1 245 ? -9.488 -6.884 17.201 1.00 90.94 245 ILE A C 1
ATOM 1939 O O . ILE A 1 245 ? -9.406 -6.421 16.058 1.00 90.94 245 ILE A O 1
ATOM 1943 N N . PHE A 1 246 ? -8.786 -7.953 17.576 1.00 93.25 246 PHE A N 1
ATOM 1944 C CA . PHE A 1 246 ? -7.816 -8.641 16.725 1.00 93.25 246 PHE A CA 1
ATOM 1945 C C . PHE A 1 246 ? -8.278 -10.056 16.401 1.00 93.25 246 PHE A C 1
ATOM 1947 O O . PHE A 1 246 ? -8.927 -10.723 17.200 1.00 93.25 246 PHE A O 1
ATOM 1954 N N . VAL A 1 247 ? -7.901 -10.527 15.219 1.00 89.69 247 VAL A N 1
ATOM 1955 C CA . VAL A 1 247 ? -8.358 -11.805 14.669 1.00 89.69 247 VAL A CA 1
ATOM 1956 C C . VAL A 1 247 ? -7.295 -12.891 14.806 1.00 89.69 247 VAL A C 1
ATOM 1958 O O . VAL A 1 247 ? -6.102 -12.619 14.964 1.00 89.69 247 VAL A O 1
ATOM 1961 N N . GLY A 1 248 ? -7.723 -14.155 14.742 1.00 83.25 248 GLY A N 1
ATOM 1962 C CA . GLY A 1 248 ? -6.814 -15.307 14.711 1.00 83.25 248 GLY A CA 1
ATOM 1963 C C . GLY A 1 248 ? -5.986 -15.498 15.988 1.00 83.25 248 GLY A C 1
ATOM 1964 O O . GLY A 1 248 ? -4.912 -16.100 15.934 1.00 83.25 248 GLY A O 1
ATOM 1965 N N . GLY A 1 249 ? -6.456 -14.964 17.122 1.00 82.38 249 GLY A N 1
ATOM 1966 C CA . GLY A 1 249 ? -5.747 -15.002 18.405 1.00 82.38 249 GLY A CA 1
ATOM 1967 C C . GLY A 1 249 ? -4.520 -14.085 18.476 1.00 82.38 249 GLY A C 1
ATOM 1968 O O . GLY A 1 249 ? -3.665 -14.276 19.345 1.00 82.38 249 GLY A O 1
ATOM 1969 N N . GLY A 1 250 ? -4.412 -13.124 17.554 1.00 88.50 250 GLY A N 1
ATOM 1970 C CA . GLY A 1 250 ? -3.352 -12.123 17.525 1.00 88.50 250 GLY A CA 1
ATOM 1971 C C . GLY A 1 250 ? -3.428 -11.126 18.684 1.00 88.50 250 GLY A C 1
ATOM 1972 O O . GLY A 1 250 ? -4.452 -10.974 19.348 1.00 88.50 250 GLY A O 1
ATOM 1973 N N . ASP A 1 251 ? -2.328 -10.418 18.939 1.00 93.75 251 ASP A N 1
ATOM 1974 C CA . ASP A 1 251 ? -2.275 -9.348 19.947 1.00 93.75 251 ASP A CA 1
ATOM 1975 C C . ASP A 1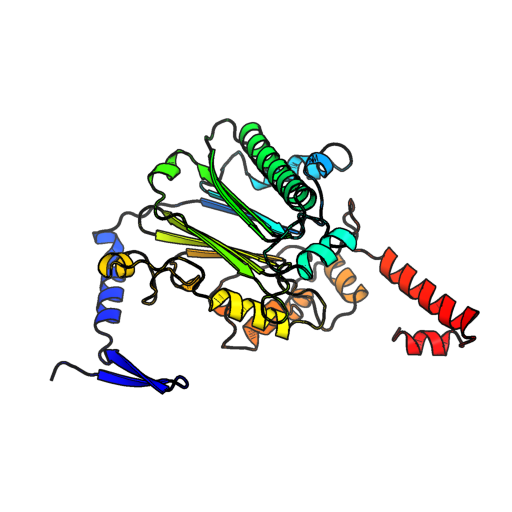 251 ? -2.133 -7.950 19.333 1.00 93.75 251 ASP A C 1
ATOM 1977 O O . ASP A 1 251 ? -1.913 -6.969 20.045 1.00 93.75 251 ASP A O 1
ATOM 1981 N N . GLY A 1 252 ? -2.269 -7.852 18.011 1.00 95.81 252 GLY A N 1
ATOM 1982 C CA . GLY A 1 252 ? -2.164 -6.608 17.259 1.00 95.81 252 GLY A CA 1
ATOM 1983 C C . GLY A 1 252 ? -0.725 -6.176 16.993 1.00 95.81 252 GLY A C 1
ATOM 1984 O O . GLY A 1 252 ? -0.516 -5.064 16.494 1.00 95.81 252 GLY A O 1
ATOM 1985 N N . SER A 1 253 ? 0.269 -7.007 17.332 1.00 96.75 253 SER A N 1
ATOM 1986 C CA . SER A 1 253 ? 1.679 -6.719 17.061 1.00 96.75 253 SER A CA 1
ATOM 1987 C C . SER A 1 253 ? 2.085 -7.053 15.625 1.00 96.75 253 SER A C 1
ATOM 1989 O O . SER A 1 253 ? 3.010 -6.428 15.089 1.00 96.75 253 SER A O 1
ATOM 1991 N N . MET A 1 254 ? 1.400 -8.006 14.988 1.00 97.25 254 MET A N 1
ATOM 1992 C CA . MET A 1 254 ? 1.644 -8.423 13.609 1.00 97.25 254 MET A CA 1
ATOM 1993 C C . MET A 1 254 ? 0.585 -7.862 12.656 1.00 97.25 254 MET A C 1
ATOM 1995 O O . MET A 1 254 ? -0.523 -7.510 13.050 1.00 97.25 254 MET A O 1
ATOM 1999 N N . ILE A 1 255 ? 0.917 -7.786 11.363 1.00 97.69 255 ILE A N 1
ATOM 2000 C CA . ILE A 1 255 ? -0.005 -7.263 10.340 1.00 97.69 255 ILE A CA 1
ATOM 2001 C C . ILE A 1 255 ? -1.287 -8.102 10.303 1.00 97.69 255 ILE A C 1
ATOM 2003 O O . ILE A 1 255 ? -2.371 -7.549 10.421 1.00 97.69 255 ILE A O 1
ATOM 2007 N N . LEU A 1 256 ? -1.159 -9.429 10.208 1.00 96.25 256 LEU A N 1
ATOM 2008 C CA . LEU A 1 256 ? -2.296 -10.348 10.053 1.00 96.25 256 LEU A CA 1
ATOM 2009 C C . LEU A 1 256 ? -3.116 -10.579 11.334 1.00 96.25 256 LEU A C 1
ATOM 2011 O O . LEU A 1 256 ? -4.064 -11.353 11.290 1.00 96.25 256 LEU A O 1
ATOM 2015 N N . ASP A 1 257 ? -2.788 -9.890 12.429 1.00 96.31 257 ASP A N 1
ATOM 2016 C CA . ASP A 1 257 ? -3.646 -9.833 13.618 1.00 96.31 257 ASP A CA 1
ATOM 2017 C C . ASP A 1 257 ? -4.858 -8.908 13.394 1.00 96.31 257 ASP A C 1
ATOM 2019 O O . ASP A 1 257 ? -5.770 -8.879 14.212 1.00 96.31 257 ASP A O 1
ATOM 2023 N N . HIS A 1 258 ? -4.866 -8.110 12.320 1.00 97.69 258 HIS A N 1
ATOM 2024 C CA . HIS A 1 258 ? -5.910 -7.121 12.051 1.00 97.69 258 HIS A CA 1
ATOM 2025 C C . HIS A 1 258 ? -6.951 -7.670 11.074 1.00 97.69 258 HIS A C 1
ATOM 2027 O O . HIS A 1 258 ? -6.602 -8.321 10.086 1.00 97.69 258 HIS A O 1
ATOM 2033 N N . GLU A 1 259 ? -8.216 -7.338 11.317 1.00 95.19 259 GLU A N 1
ATOM 2034 C CA . GLU A 1 259 ? -9.358 -7.758 10.502 1.00 95.19 259 GLU A CA 1
ATOM 2035 C C . GLU A 1 259 ? -9.218 -7.279 9.048 1.00 95.19 259 GLU A C 1
ATOM 2037 O O . GLU A 1 259 ? -9.341 -8.056 8.097 1.00 95.19 259 GLU A O 1
ATOM 2042 N N . ILE A 1 260 ? -8.885 -5.997 8.864 1.00 97.69 260 ILE A N 1
ATOM 2043 C CA . ILE A 1 260 ? -8.785 -5.363 7.550 1.00 97.69 260 ILE A CA 1
ATOM 2044 C C . ILE A 1 260 ? -7.330 -4.992 7.273 1.00 97.69 260 ILE A C 1
ATOM 2046 O O . ILE A 1 260 ? -6.815 -3.982 7.750 1.00 97.69 260 ILE A O 1
ATOM 2050 N N . CYS A 1 261 ? -6.662 -5.786 6.437 1.00 98.31 261 CYS A N 1
ATOM 2051 C CA . CYS A 1 261 ? -5.282 -5.542 6.018 1.00 98.31 261 CYS A CA 1
ATOM 2052 C C . CYS A 1 261 ? -5.203 -5.100 4.552 1.00 98.31 261 CYS A C 1
ATOM 2054 O O . CYS A 1 261 ? -5.504 -5.875 3.643 1.00 98.31 261 CYS A O 1
ATOM 2056 N N . ILE A 1 262 ? -4.703 -3.888 4.302 1.00 98.50 262 ILE A N 1
ATOM 2057 C CA . ILE A 1 262 ? -4.482 -3.356 2.954 1.00 98.50 262 ILE A CA 1
ATOM 2058 C C . ILE A 1 262 ? -2.986 -3.161 2.728 1.00 98.50 262 ILE A C 1
ATOM 2060 O O . ILE A 1 262 ? -2.361 -2.254 3.276 1.00 98.50 262 ILE A O 1
ATOM 2064 N N . LEU A 1 263 ? -2.413 -4.010 1.877 1.00 98.19 263 LEU A N 1
ATOM 2065 C CA . LEU A 1 263 ? -1.020 -3.917 1.458 1.00 98.19 263 LEU A CA 1
ATOM 2066 C C . LEU A 1 263 ? -0.917 -3.335 0.051 1.00 98.19 263 LEU A C 1
ATOM 2068 O O . LEU A 1 263 ? -1.518 -3.848 -0.890 1.00 98.19 263 LEU A O 1
ATOM 2072 N N . ASN A 1 264 ? -0.092 -2.305 -0.099 1.00 96.44 264 ASN A N 1
ATOM 2073 C CA . ASN A 1 264 ? 0.283 -1.716 -1.375 1.00 96.44 264 ASN A CA 1
ATOM 2074 C C . ASN A 1 264 ? 1.789 -1.394 -1.408 1.00 96.44 264 ASN A C 1
ATOM 2076 O O . ASN A 1 264 ? 2.520 -1.626 -0.443 1.00 96.44 264 ASN A O 1
ATOM 2080 N N . GLY A 1 265 ? 2.285 -0.892 -2.539 1.00 97.75 265 GLY A N 1
ATOM 2081 C CA . GLY A 1 265 ? 3.688 -0.497 -2.665 1.00 97.75 265 GLY A CA 1
ATOM 2082 C C . GLY A 1 265 ? 4.338 -0.887 -3.985 1.00 97.75 265 GLY A C 1
ATOM 2083 O O . GLY A 1 265 ? 3.741 -1.567 -4.820 1.00 97.75 265 GLY A O 1
ATOM 2084 N N . ASP A 1 266 ? 5.616 -0.536 -4.119 1.00 97.81 266 ASP A N 1
ATOM 2085 C CA . ASP A 1 266 ? 6.478 -1.081 -5.164 1.00 97.81 266 ASP A CA 1
ATOM 2086 C C . ASP A 1 266 ? 7.018 -2.445 -4.719 1.00 97.81 266 ASP A C 1
ATOM 2088 O O . ASP A 1 266 ? 8.105 -2.588 -4.135 1.00 97.81 266 ASP A O 1
ATOM 2092 N N . LEU A 1 267 ? 6.224 -3.479 -5.001 1.00 97.81 267 LEU A N 1
ATOM 2093 C CA . LEU A 1 267 ? 6.587 -4.860 -4.700 1.00 97.81 267 LEU A CA 1
ATOM 2094 C C . LEU A 1 267 ? 7.696 -5.393 -5.613 1.00 97.81 267 LEU A C 1
ATOM 2096 O O . LEU A 1 267 ? 8.242 -6.457 -5.339 1.00 97.81 267 LEU A O 1
ATOM 2100 N N . ASN A 1 268 ? 8.057 -4.675 -6.681 1.00 96.56 268 ASN A N 1
ATOM 2101 C CA . ASN A 1 268 ? 9.164 -4.987 -7.581 1.00 96.56 268 ASN A CA 1
ATOM 2102 C C . ASN A 1 268 ? 9.135 -6.372 -8.265 1.00 96.56 268 ASN A C 1
ATOM 2104 O O . ASN A 1 268 ? 10.135 -6.767 -8.878 1.00 96.56 268 ASN A O 1
ATOM 2108 N N . TYR A 1 269 ? 8.023 -7.112 -8.207 1.00 97.62 269 TYR A N 1
ATOM 2109 C CA . TYR A 1 269 ? 7.833 -8.316 -9.018 1.00 97.62 269 TYR A CA 1
ATOM 2110 C C . TYR A 1 269 ? 7.771 -7.944 -10.497 1.00 97.62 269 TYR A C 1
ATOM 2112 O O . TYR A 1 269 ? 7.299 -6.874 -10.873 1.00 97.62 269 TYR A O 1
ATOM 2120 N N . ARG A 1 270 ? 8.345 -8.801 -11.339 1.00 96.44 270 ARG A N 1
ATOM 2121 C CA . ARG A 1 270 ? 8.535 -8.531 -12.764 1.00 96.44 270 ARG A CA 1
ATOM 2122 C C . ARG A 1 270 ? 7.785 -9.547 -13.606 1.00 96.44 270 ARG A C 1
ATOM 2124 O O . ARG A 1 270 ? 7.519 -10.661 -13.162 1.00 96.44 270 ARG A O 1
ATOM 2131 N N . ILE A 1 271 ? 7.555 -9.184 -14.859 1.00 95.19 271 ILE A N 1
ATOM 2132 C CA . ILE A 1 271 ? 7.161 -10.132 -15.898 1.00 95.19 271 ILE A CA 1
ATOM 2133 C C . ILE A 1 271 ? 8.417 -10.916 -16.273 1.00 95.19 271 ILE A C 1
ATOM 2135 O O . ILE A 1 271 ? 9.412 -10.337 -16.714 1.00 95.19 271 ILE A O 1
ATOM 2139 N N . ASP A 1 272 ? 8.406 -12.218 -16.021 1.00 87.81 272 ASP A N 1
ATOM 2140 C CA . ASP A 1 272 ? 9.542 -13.105 -16.254 1.00 87.81 272 ASP A CA 1
ATOM 2141 C C . ASP A 1 272 ? 9.393 -13.893 -17.558 1.00 87.81 272 ASP A C 1
ATOM 2143 O O . ASP A 1 272 ? 8.329 -13.923 -18.157 1.00 87.81 272 ASP A O 1
ATOM 2147 N N . SER A 1 273 ? 10.454 -14.566 -18.009 1.00 85.38 273 SER A N 1
ATOM 2148 C CA . SER A 1 273 ? 10.371 -15.517 -19.136 1.00 85.38 273 SER A CA 1
ATOM 2149 C C . SER A 1 273 ? 9.871 -14.911 -20.469 1.00 85.38 273 SER A C 1
ATOM 2151 O O . SER A 1 273 ? 9.479 -15.641 -21.378 1.00 85.38 273 SER A O 1
ATOM 2153 N N . MET A 1 274 ? 9.925 -13.582 -20.616 1.00 89.25 274 MET A N 1
ATOM 2154 C CA . MET A 1 274 ? 9.583 -12.836 -21.830 1.00 89.25 274 MET A CA 1
ATOM 2155 C C . MET A 1 274 ? 10.661 -11.789 -22.128 1.00 89.25 274 MET A C 1
ATOM 2157 O O . MET A 1 274 ? 11.209 -11.171 -21.215 1.00 89.25 274 MET A O 1
ATOM 2161 N N . THR A 1 275 ? 10.969 -11.568 -23.408 1.00 89.12 275 THR A N 1
ATOM 2162 C CA . THR A 1 275 ? 11.837 -10.454 -23.820 1.00 89.12 275 THR A CA 1
ATOM 2163 C C . THR A 1 275 ? 11.084 -9.127 -23.717 1.00 89.12 275 THR A C 1
ATOM 2165 O O . THR A 1 275 ? 9.854 -9.095 -23.793 1.00 89.12 275 THR A O 1
ATOM 2168 N N . ARG A 1 276 ? 11.814 -8.012 -23.591 1.00 85.31 276 ARG A N 1
ATOM 2169 C CA . ARG A 1 276 ? 11.214 -6.668 -23.531 1.00 85.31 276 ARG A CA 1
ATOM 2170 C C . ARG A 1 276 ? 10.324 -6.381 -24.744 1.00 85.31 276 ARG A C 1
ATOM 2172 O O . ARG A 1 276 ? 9.192 -5.950 -24.562 1.00 85.31 276 ARG A O 1
ATOM 2179 N N . ASP A 1 277 ? 10.794 -6.697 -25.949 1.00 88.00 277 ASP A N 1
ATOM 2180 C CA . ASP A 1 277 ? 10.018 -6.503 -27.181 1.00 88.00 277 ASP A CA 1
ATOM 2181 C C . ASP A 1 277 ? 8.730 -7.334 -27.188 1.00 88.00 277 ASP A C 1
ATOM 2183 O O . ASP A 1 277 ? 7.679 -6.856 -27.614 1.00 88.00 277 ASP A O 1
ATOM 2187 N N . ALA A 1 278 ? 8.778 -8.565 -26.666 1.00 91.12 278 ALA A N 1
ATOM 2188 C CA . ALA A 1 278 ? 7.588 -9.397 -26.535 1.00 91.12 278 ALA A CA 1
ATOM 2189 C C . ALA A 1 278 ? 6.587 -8.809 -25.530 1.00 91.12 278 ALA A C 1
ATOM 2191 O O . ALA A 1 278 ? 5.388 -8.847 -25.800 1.00 91.12 278 ALA A O 1
ATOM 2192 N N . VAL A 1 279 ? 7.065 -8.250 -24.411 1.00 92.19 279 VAL A N 1
ATOM 2193 C CA . VAL A 1 279 ? 6.218 -7.553 -23.429 1.00 92.19 279 VAL A CA 1
ATOM 2194 C C . VAL A 1 279 ? 5.563 -6.329 -24.065 1.00 92.19 279 VAL A C 1
ATOM 2196 O O . VAL A 1 279 ? 4.341 -6.231 -24.042 1.00 92.19 279 VAL A O 1
ATOM 2199 N N . ILE A 1 280 ? 6.342 -5.447 -24.702 1.00 90.56 280 ILE A N 1
ATOM 2200 C CA . ILE A 1 280 ? 5.828 -4.233 -25.361 1.00 90.56 280 ILE A CA 1
ATOM 2201 C C . ILE A 1 280 ? 4.790 -4.591 -26.428 1.00 90.56 280 ILE A C 1
ATOM 2203 O O . ILE A 1 280 ? 3.744 -3.950 -26.510 1.00 90.56 280 ILE A O 1
ATOM 2207 N N . ARG A 1 281 ? 5.043 -5.633 -27.228 1.00 92.25 281 ARG A N 1
ATOM 2208 C CA . ARG A 1 281 ? 4.071 -6.118 -28.213 1.00 92.25 281 ARG A CA 1
ATOM 2209 C C . ARG A 1 281 ? 2.772 -6.581 -27.550 1.00 92.25 281 ARG A C 1
ATOM 2211 O O . ARG A 1 281 ? 1.711 -6.167 -27.993 1.00 92.25 281 ARG A O 1
ATOM 2218 N N . CYS A 1 282 ? 2.843 -7.369 -26.475 1.00 93.94 282 CYS A N 1
ATOM 2219 C CA . CYS A 1 282 ? 1.638 -7.809 -25.763 1.00 93.94 282 CYS A CA 1
ATOM 2220 C C . CYS A 1 282 ? 0.861 -6.627 -25.169 1.00 93.94 282 CYS A C 1
ATOM 2222 O O . CYS A 1 282 ? -0.363 -6.648 -25.205 1.00 93.94 282 CYS A O 1
ATOM 2224 N N . VAL A 1 283 ? 1.548 -5.589 -24.672 1.00 93.12 283 VAL A N 1
ATOM 2225 C CA . VAL A 1 283 ? 0.889 -4.355 -24.207 1.00 93.12 283 VAL A CA 1
ATOM 2226 C C . VAL A 1 283 ? 0.165 -3.659 -25.362 1.00 93.12 283 VAL A C 1
ATOM 2228 O O . VAL A 1 283 ? -1.009 -3.333 -25.223 1.00 93.12 283 VAL A O 1
ATOM 2231 N N . LYS A 1 284 ? 0.818 -3.497 -26.522 1.00 92.31 284 LYS A N 1
ATOM 2232 C CA . LYS A 1 284 ? 0.204 -2.900 -27.727 1.00 92.31 284 LYS A CA 1
ATOM 2233 C C . LYS A 1 284 ? -0.998 -3.699 -28.245 1.00 92.31 284 LYS A C 1
ATOM 2235 O O . LYS A 1 284 ? -1.928 -3.114 -28.781 1.00 92.31 284 LYS A O 1
ATOM 2240 N N . GLU A 1 285 ? -0.977 -5.019 -28.082 1.00 95.44 285 GLU A N 1
ATOM 2241 C CA . GLU A 1 285 ? -2.065 -5.931 -28.460 1.00 95.44 285 GLU A CA 1
ATOM 2242 C C . GLU A 1 285 ? -3.163 -6.050 -27.384 1.00 95.44 285 GLU A C 1
ATOM 2244 O O . GLU A 1 285 ? -4.141 -6.762 -27.594 1.00 95.44 285 GLU A O 1
ATOM 2249 N N . GLY A 1 286 ? -3.005 -5.413 -26.216 1.00 93.75 286 GLY A N 1
ATOM 2250 C CA . GLY A 1 286 ? -3.930 -5.565 -25.086 1.00 93.75 286 GLY A CA 1
ATOM 2251 C C . GLY A 1 286 ? -3.936 -6.970 -24.465 1.00 93.75 286 GLY A C 1
ATOM 2252 O O . GLY A 1 286 ? -4.848 -7.318 -23.718 1.00 93.75 286 GLY A O 1
ATOM 2253 N N . ASN A 1 287 ? -2.928 -7.801 -24.746 1.00 95.62 287 ASN A N 1
ATOM 2254 C CA . ASN A 1 287 ? -2.838 -9.180 -24.268 1.00 95.62 287 ASN A CA 1
ATOM 2255 C C . ASN A 1 287 ? -2.279 -9.243 -22.837 1.00 95.62 287 ASN A C 1
ATOM 2257 O O . ASN A 1 287 ? -1.182 -9.754 -22.588 1.00 95.62 287 ASN A O 1
ATOM 2261 N N . LEU A 1 288 ? -3.045 -8.701 -21.887 1.00 95.62 288 LEU A N 1
ATOM 2262 C CA . LEU A 1 288 ? -2.687 -8.690 -20.468 1.00 95.62 288 LEU A CA 1
ATOM 2263 C C . LEU A 1 288 ? -2.611 -10.108 -19.891 1.00 95.62 288 LEU A C 1
ATOM 2265 O O . LEU A 1 288 ? -1.730 -10.388 -19.085 1.00 95.62 288 LEU A O 1
ATOM 2269 N N . THR A 1 289 ? -3.457 -11.034 -20.351 1.00 96.38 289 THR A N 1
ATOM 2270 C CA . THR A 1 289 ? -3.462 -12.432 -19.891 1.00 96.38 289 THR A CA 1
ATOM 2271 C C . THR A 1 289 ? -2.083 -13.075 -20.015 1.00 96.38 289 THR A C 1
ATOM 2273 O O . THR A 1 289 ? -1.565 -13.613 -19.037 1.00 96.38 289 THR A O 1
ATOM 2276 N N . ARG A 1 290 ? -1.435 -12.951 -21.181 1.00 95.56 290 ARG A N 1
ATOM 2277 C CA . ARG A 1 290 ? -0.093 -13.508 -21.401 1.00 95.56 290 ARG A CA 1
ATOM 2278 C C . ARG A 1 290 ? 0.967 -12.871 -20.499 1.00 95.56 290 ARG A C 1
ATOM 2280 O O . ARG A 1 290 ? 1.902 -13.554 -20.078 1.00 95.56 290 ARG A O 1
ATOM 2287 N N . LEU A 1 291 ? 0.841 -11.577 -20.208 1.00 96.50 291 LEU A N 1
ATOM 2288 C CA . LEU A 1 291 ? 1.743 -10.881 -19.288 1.00 96.50 291 LEU A CA 1
ATOM 2289 C C . LEU A 1 291 ? 1.570 -11.408 -17.857 1.00 96.50 291 LEU A C 1
ATOM 2291 O O . LEU A 1 291 ? 2.553 -11.768 -17.213 1.00 96.50 291 LEU A O 1
ATOM 2295 N N . LEU A 1 292 ? 0.324 -11.533 -17.397 1.00 97.00 292 LEU A N 1
ATOM 2296 C CA . LEU A 1 292 ? -0.025 -11.984 -16.046 1.00 97.00 292 LEU A CA 1
ATOM 2297 C C . LEU A 1 292 ? 0.316 -13.461 -15.797 1.00 97.00 292 LEU A C 1
ATOM 2299 O O . LEU A 1 292 ? 0.709 -13.835 -14.693 1.00 97.00 292 LEU A O 1
ATOM 2303 N N . GLU A 1 293 ? 0.260 -14.318 -16.818 1.00 96.00 293 GLU A N 1
ATOM 2304 C CA . GLU A 1 293 ? 0.753 -15.701 -16.717 1.00 96.00 293 GLU A CA 1
ATOM 2305 C C . GLU A 1 293 ? 2.238 -15.774 -16.337 1.00 96.00 293 GLU A C 1
ATOM 2307 O O . GLU A 1 293 ? 2.666 -16.724 -15.665 1.00 96.00 293 GLU A O 1
ATOM 2312 N N . ASN A 1 294 ? 2.993 -14.757 -16.754 1.00 96.56 294 ASN A N 1
ATOM 2313 C CA . ASN A 1 294 ? 4.428 -14.612 -16.577 1.00 96.56 294 ASN A CA 1
ATOM 2314 C C . ASN A 1 294 ? 4.810 -13.672 -15.423 1.00 96.56 294 ASN A C 1
ATOM 2316 O O . ASN A 1 294 ? 5.998 -13.541 -15.119 1.00 96.56 294 ASN A O 1
ATOM 2320 N N . ASP A 1 295 ? 3.832 -13.076 -14.742 1.00 97.94 295 ASP A N 1
ATOM 2321 C CA . ASP A 1 295 ? 4.060 -12.257 -13.559 1.00 97.94 295 ASP A CA 1
ATOM 2322 C C . ASP A 1 295 ? 4.599 -13.098 -12.386 1.00 97.94 295 ASP A C 1
ATOM 2324 O O . ASP A 1 295 ? 4.073 -14.163 -12.034 1.00 97.94 295 ASP A O 1
ATOM 2328 N N . GLN A 1 296 ? 5.691 -12.631 -11.781 1.00 98.00 296 GLN A N 1
ATOM 2329 C CA . GLN A 1 296 ? 6.370 -13.350 -10.706 1.00 98.00 296 GLN A CA 1
ATOM 2330 C C . GLN A 1 296 ? 5.554 -13.418 -9.410 1.00 98.00 296 GLN A C 1
ATOM 2332 O O . GLN A 1 296 ? 5.639 -14.443 -8.733 1.00 98.00 296 GLN A O 1
ATOM 2337 N N . LEU A 1 297 ? 4.772 -12.390 -9.061 1.00 97.69 297 LEU A N 1
ATOM 2338 C CA . LEU A 1 297 ? 3.949 -12.391 -7.847 1.00 97.69 297 LEU A CA 1
ATOM 2339 C C . LEU A 1 297 ? 2.836 -13.435 -7.968 1.00 97.69 297 LEU A C 1
ATOM 2341 O O . LEU A 1 297 ? 2.706 -14.315 -7.113 1.00 97.69 297 LEU A O 1
ATOM 2345 N N . LEU A 1 298 ? 2.091 -13.407 -9.073 1.00 96.94 298 LEU A N 1
ATOM 2346 C CA . LEU A 1 298 ? 1.026 -14.364 -9.362 1.00 96.94 298 LEU A CA 1
ATOM 2347 C C . LEU A 1 298 ? 1.569 -15.792 -9.472 1.00 96.94 298 LEU A C 1
ATOM 2349 O O . LEU A 1 298 ? 0.933 -16.751 -9.021 1.00 96.94 298 LEU A O 1
ATOM 2353 N N . ARG A 1 299 ? 2.769 -15.975 -10.035 1.00 96.00 299 ARG A N 1
ATOM 2354 C CA . ARG A 1 299 ? 3.451 -17.279 -10.036 1.00 96.00 299 ARG A CA 1
ATOM 2355 C C . ARG A 1 299 ? 3.864 -17.722 -8.632 1.00 96.00 299 ARG A C 1
ATOM 2357 O O . ARG A 1 299 ? 3.653 -18.894 -8.320 1.00 96.00 299 ARG A O 1
ATOM 2364 N N . SER A 1 300 ? 4.406 -16.834 -7.795 1.00 96.38 300 SER A N 1
ATOM 2365 C CA . SER A 1 300 ? 4.729 -17.130 -6.390 1.00 96.38 300 SER A CA 1
ATOM 2366 C C . SER A 1 300 ? 3.477 -17.560 -5.619 1.00 96.38 300 SER A C 1
ATOM 2368 O O . SER A 1 300 ? 3.495 -18.622 -4.997 1.00 96.38 300 SER A O 1
ATOM 2370 N N . LYS A 1 301 ? 2.359 -16.825 -5.749 1.00 96.38 301 LYS A N 1
ATOM 2371 C CA . LYS A 1 301 ? 1.066 -17.186 -5.136 1.00 96.38 301 LYS A CA 1
ATOM 2372 C C . LYS A 1 301 ? 0.571 -18.557 -5.598 1.00 96.38 301 LYS A C 1
ATOM 2374 O O . LYS A 1 301 ? 0.122 -19.342 -4.766 1.00 96.38 301 LYS A O 1
ATOM 2379 N N . ARG A 1 302 ? 0.662 -18.870 -6.898 1.00 94.94 302 ARG A N 1
ATOM 2380 C CA . ARG A 1 302 ? 0.202 -20.156 -7.461 1.00 94.94 302 ARG A CA 1
ATOM 2381 C C . ARG A 1 302 ? 1.067 -21.349 -7.051 1.00 94.94 302 ARG A C 1
ATOM 2383 O O . ARG A 1 302 ? 0.530 -22.425 -6.820 1.00 94.94 302 ARG A O 1
ATOM 2390 N N . ARG A 1 303 ? 2.393 -21.186 -7.011 1.00 94.56 303 ARG A N 1
ATOM 2391 C CA . ARG A 1 303 ? 3.341 -22.307 -6.864 1.00 94.56 303 ARG A CA 1
ATOM 2392 C C . ARG A 1 303 ? 3.771 -22.592 -5.429 1.00 94.56 303 ARG A C 1
ATOM 2394 O O . ARG A 1 303 ? 4.245 -23.691 -5.171 1.00 94.56 303 ARG A O 1
ATOM 2401 N N . ASN A 1 304 ? 3.650 -21.627 -4.521 1.00 94.19 304 ASN A N 1
ATOM 2402 C CA . ASN A 1 304 ? 4.084 -21.776 -3.136 1.00 94.19 304 ASN A CA 1
ATOM 2403 C C . ASN A 1 304 ? 2.880 -21.661 -2.182 1.00 94.19 304 ASN A C 1
ATOM 2405 O O . ASN A 1 304 ? 2.456 -20.542 -1.888 1.00 94.19 304 ASN A O 1
ATOM 2409 N N . PRO A 1 305 ? 2.346 -22.786 -1.663 1.00 92.50 305 PRO A N 1
ATOM 2410 C CA . PRO A 1 305 ? 1.244 -22.778 -0.697 1.00 92.50 305 PRO A CA 1
ATOM 2411 C C . PRO A 1 305 ? 1.536 -21.982 0.581 1.00 92.50 305 PRO A C 1
ATOM 2413 O O . PRO A 1 305 ? 0.611 -21.432 1.167 1.00 92.50 305 PRO A O 1
ATOM 2416 N N . GLY A 1 306 ? 2.807 -21.879 0.986 1.00 91.25 306 GLY A N 1
ATOM 2417 C CA . GLY A 1 306 ? 3.239 -21.121 2.163 1.00 91.25 306 GLY A CA 1
ATOM 2418 C C . GLY A 1 306 ? 3.503 -19.634 1.904 1.00 91.25 306 GLY A C 1
ATOM 2419 O O . GLY A 1 306 ? 3.934 -18.928 2.813 1.00 91.25 306 GLY A O 1
ATOM 2420 N N . PHE A 1 307 ? 3.290 -19.136 0.682 1.00 95.69 307 PHE A N 1
ATOM 2421 C CA . PHE A 1 307 ? 3.557 -17.738 0.351 1.00 95.69 307 PHE A CA 1
ATOM 2422 C C . PHE A 1 307 ? 2.609 -16.792 1.101 1.00 95.69 307 PHE A C 1
ATOM 2424 O O . PHE A 1 307 ? 1.396 -16.869 0.923 1.00 95.69 307 PHE A O 1
ATOM 2431 N N . ARG A 1 308 ? 3.159 -15.875 1.911 1.00 94.19 308 ARG A N 1
ATOM 2432 C CA . ARG A 1 308 ? 2.375 -15.059 2.860 1.00 94.19 308 ARG A CA 1
ATOM 2433 C C . ARG A 1 308 ? 1.320 -14.170 2.204 1.00 94.19 308 ARG A C 1
ATOM 2435 O O . ARG A 1 308 ? 0.222 -14.053 2.731 1.00 94.19 308 ARG A O 1
ATOM 2442 N N . LEU A 1 309 ? 1.568 -13.656 0.994 1.00 96.50 309 LEU A N 1
ATOM 2443 C CA . LEU A 1 309 ? 0.553 -12.871 0.270 1.00 96.50 309 LEU A CA 1
ATOM 2444 C C . LEU A 1 309 ? -0.610 -13.710 -0.291 1.00 96.50 309 LEU A C 1
ATOM 2446 O O . LEU A 1 309 ? -1.469 -13.168 -0.984 1.00 96.50 309 LEU A O 1
ATOM 2450 N N . ARG A 1 310 ? -0.674 -15.023 -0.024 1.00 95.62 310 ARG A N 1
ATOM 2451 C CA . ARG A 1 310 ? -1.882 -15.828 -0.278 1.00 95.62 310 ARG A CA 1
ATOM 2452 C C . ARG A 1 310 ? -3.040 -15.465 0.651 1.00 95.62 310 ARG A C 1
ATOM 2454 O O . ARG A 1 310 ? -4.175 -15.687 0.250 1.00 95.62 310 ARG A O 1
ATOM 2461 N N . ALA A 1 311 ? -2.759 -14.883 1.820 1.00 93.00 311 ALA A N 1
ATOM 2462 C CA . ALA A 1 311 ? -3.785 -14.319 2.699 1.00 93.00 311 ALA A CA 1
ATOM 2463 C C . ALA A 1 311 ? -4.481 -13.091 2.075 1.00 93.00 311 ALA A C 1
ATOM 2465 O O . ALA A 1 311 ? -5.604 -12.765 2.435 1.00 93.00 311 ALA A O 1
ATOM 2466 N N . PHE A 1 312 ? -3.841 -12.441 1.096 1.00 97.00 312 PHE A N 1
ATOM 2467 C CA . PHE A 1 312 ? -4.351 -11.235 0.453 1.00 97.00 312 PHE A CA 1
ATOM 2468 C C . PHE A 1 312 ? -5.048 -11.542 -0.871 1.00 97.00 312 PHE A C 1
ATOM 2470 O O . PHE A 1 312 ? -4.603 -12.378 -1.675 1.00 97.00 312 PHE A O 1
ATOM 2477 N N . ARG A 1 313 ? -6.104 -10.779 -1.145 1.00 96.38 313 ARG A N 1
ATOM 2478 C CA . ARG A 1 313 ? -6.804 -10.763 -2.431 1.00 96.38 313 ARG A CA 1
ATOM 2479 C C . ARG A 1 313 ? -6.309 -9.581 -3.260 1.00 96.38 313 ARG A C 1
ATOM 2481 O O . ARG A 1 313 ? -6.087 -8.500 -2.734 1.00 96.38 313 ARG A O 1
ATOM 2488 N N . GLU A 1 314 ? -6.112 -9.815 -4.550 1.00 96.50 314 GLU A N 1
ATOM 2489 C CA . GLU A 1 314 ? -5.749 -8.783 -5.522 1.00 96.50 314 GLU A CA 1
ATOM 2490 C C . GLU A 1 314 ? -6.839 -8.773 -6.591 1.00 96.50 314 GLU A C 1
ATOM 2492 O O . GLU A 1 314 ? -7.220 -9.838 -7.089 1.00 96.50 314 GLU A O 1
ATOM 2497 N N . CYS A 1 315 ? -7.381 -7.595 -6.893 1.00 95.81 315 CYS A N 1
ATOM 2498 C CA . CYS A 1 315 ? -8.395 -7.449 -7.930 1.00 95.81 315 CYS A CA 1
ATOM 2499 C C . CYS A 1 315 ? -7.813 -7.784 -9.315 1.00 95.81 315 CYS A C 1
ATOM 2501 O O . CYS A 1 315 ? -6.604 -7.657 -9.521 1.00 95.81 315 CYS A O 1
ATOM 2503 N N . PRO A 1 316 ? -8.650 -8.190 -10.290 1.00 96.50 316 PRO A N 1
ATOM 2504 C CA . PRO A 1 316 ? -8.187 -8.426 -11.652 1.00 96.50 316 PRO A CA 1
ATOM 2505 C C . PRO A 1 316 ? -7.431 -7.215 -12.215 1.00 96.50 316 PRO A C 1
ATOM 2507 O O . PRO A 1 316 ? -7.947 -6.100 -12.225 1.00 96.50 316 PRO A O 1
ATOM 2510 N N . ILE A 1 317 ? -6.211 -7.444 -12.703 1.00 97.31 317 ILE A N 1
ATOM 2511 C CA . ILE A 1 317 ? -5.376 -6.397 -13.298 1.00 97.31 317 ILE A CA 1
ATOM 2512 C C . ILE A 1 317 ? -5.855 -6.145 -14.731 1.00 97.31 317 ILE A C 1
ATOM 2514 O O . ILE A 1 317 ? -5.692 -6.992 -15.610 1.00 97.31 317 ILE A O 1
ATOM 2518 N N . THR A 1 318 ? -6.441 -4.971 -14.958 1.00 96.44 318 THR A N 1
ATOM 2519 C CA . THR A 1 318 ? -7.003 -4.534 -16.251 1.00 96.44 318 THR A CA 1
ATOM 2520 C C . THR A 1 318 ? -6.240 -3.365 -16.878 1.00 96.44 318 THR A C 1
ATOM 2522 O O . THR A 1 318 ? -6.689 -2.785 -17.863 1.00 96.44 318 THR A O 1
ATOM 2525 N N . PHE A 1 319 ? -5.072 -3.029 -16.331 1.00 95.62 319 PHE A N 1
ATOM 2526 C CA . PHE A 1 319 ? -4.214 -1.934 -16.777 1.00 95.62 319 PHE A CA 1
ATOM 2527 C C . PHE A 1 319 ? -2.847 -2.447 -17.260 1.00 95.62 319 PHE A C 1
ATOM 2529 O O . PHE A 1 319 ? -2.423 -3.560 -16.941 1.00 95.62 319 PHE A O 1
ATOM 2536 N N . ALA A 1 320 ? -2.159 -1.637 -1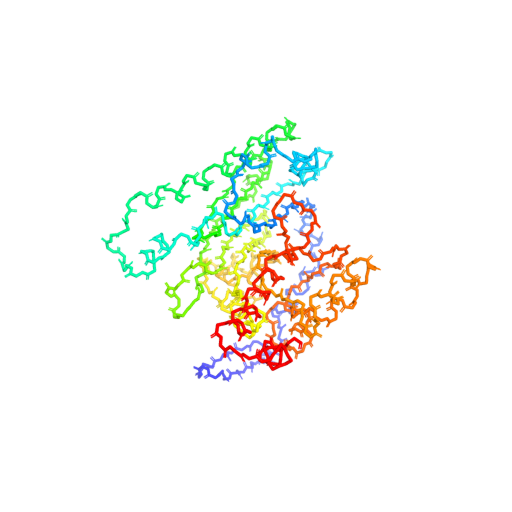8.067 1.00 94.31 320 ALA A N 1
ATOM 2537 C CA . ALA A 1 320 ? -0.829 -1.952 -18.586 1.00 94.31 320 ALA A CA 1
ATOM 2538 C C . ALA A 1 320 ? 0.241 -1.969 -17.471 1.00 94.31 320 ALA A C 1
ATOM 2540 O O . ALA A 1 320 ? 0.067 -1.319 -16.442 1.00 94.31 320 ALA A O 1
ATOM 2541 N N . PRO A 1 321 ? 1.386 -2.654 -17.662 1.00 95.62 321 PRO A N 1
ATOM 2542 C CA . PRO A 1 321 ? 2.488 -2.615 -16.703 1.00 95.62 321 PRO A CA 1
ATOM 2543 C C . PRO A 1 321 ? 2.901 -1.180 -16.353 1.00 95.62 321 PRO A C 1
ATOM 2545 O O . PRO A 1 321 ? 3.119 -0.359 -17.242 1.00 95.62 321 PRO A O 1
ATOM 2548 N N . THR A 1 322 ? 3.069 -0.890 -15.064 1.00 95.31 322 THR A N 1
ATOM 2549 C CA . THR A 1 322 ? 3.361 0.459 -14.540 1.00 95.31 322 THR A CA 1
ATOM 2550 C C . THR A 1 322 ? 4.856 0.803 -14.517 1.00 95.31 322 THR A C 1
ATOM 2552 O O . THR A 1 322 ? 5.245 1.892 -14.107 1.00 95.31 322 THR A O 1
ATOM 2555 N N . TYR A 1 323 ? 5.721 -0.101 -14.993 1.00 93.00 323 TYR A N 1
ATOM 2556 C CA . TYR A 1 323 ? 7.172 0.085 -15.032 1.00 93.00 323 TYR A CA 1
ATOM 2557 C C . TYR A 1 323 ? 7.794 -0.589 -16.272 1.00 93.00 323 TYR A C 1
ATOM 2559 O O . TYR A 1 323 ? 7.437 -1.716 -16.610 1.00 93.00 323 TYR A O 1
ATOM 2567 N N . LYS A 1 324 ? 8.760 0.008 -16.988 1.00 89.94 324 LYS A N 1
ATOM 2568 C CA . LYS A 1 324 ? 9.442 1.302 -16.778 1.00 89.94 324 LYS A CA 1
ATOM 2569 C C . LYS A 1 324 ? 9.234 2.244 -17.962 1.00 89.94 324 LYS A C 1
ATOM 2571 O O . LYS A 1 324 ? 9.527 1.846 -19.094 1.00 89.94 324 LYS A O 1
ATOM 2576 N N . TYR A 1 325 ? 8.846 3.480 -17.667 1.00 89.56 325 TYR A N 1
ATOM 2577 C CA . TYR A 1 325 ? 8.582 4.546 -18.633 1.00 89.56 325 TYR A CA 1
ATOM 2578 C C . TYR A 1 325 ? 9.724 5.568 -18.718 1.00 89.56 325 TYR A C 1
ATOM 2580 O O . TYR A 1 325 ? 10.489 5.746 -17.765 1.00 89.56 325 TYR A O 1
ATOM 2588 N N . ASP A 1 326 ? 9.824 6.231 -19.868 1.00 86.94 326 ASP A N 1
ATOM 2589 C CA . ASP A 1 326 ? 10.593 7.460 -20.043 1.00 86.94 326 ASP A CA 1
ATOM 2590 C C . ASP A 1 326 ? 9.825 8.621 -19.399 1.00 86.94 326 ASP A C 1
ATOM 2592 O O . ASP A 1 326 ? 8.687 8.903 -19.771 1.00 86.94 326 ASP A O 1
ATOM 2596 N N . VAL A 1 327 ? 10.452 9.297 -18.432 1.00 84.50 327 VAL A N 1
ATOM 2597 C CA . VAL A 1 327 ? 9.828 10.377 -17.647 1.00 84.50 327 VAL A CA 1
ATOM 2598 C C . VAL A 1 327 ? 9.230 11.453 -18.561 1.00 84.50 327 VAL A C 1
ATOM 2600 O O . VAL A 1 327 ? 9.925 11.984 -19.429 1.00 84.50 327 VAL A O 1
ATOM 2603 N N . GLY A 1 328 ? 7.961 11.794 -18.319 1.00 82.62 328 GLY A N 1
ATOM 2604 C CA . GLY A 1 328 ? 7.205 12.777 -19.101 1.00 82.62 328 GLY A CA 1
ATOM 2605 C C . GLY A 1 328 ? 6.612 12.230 -20.403 1.00 82.62 328 GLY A C 1
ATOM 2606 O O . GLY A 1 328 ? 6.254 13.017 -21.274 1.00 82.62 328 GLY A O 1
ATOM 2607 N N . THR A 1 329 ? 6.569 10.904 -20.583 1.00 84.94 329 THR A N 1
ATOM 2608 C CA . THR A 1 329 ? 5.964 10.258 -21.756 1.00 84.94 329 THR A CA 1
ATOM 2609 C C . THR A 1 329 ? 5.297 8.930 -21.393 1.00 84.94 329 THR A C 1
ATOM 2611 O O . THR A 1 329 ? 5.762 8.232 -20.495 1.00 84.94 329 THR A O 1
ATOM 2614 N N . ASP A 1 330 ? 4.337 8.493 -22.210 1.00 86.31 330 ASP A N 1
ATOM 2615 C CA . ASP A 1 330 ? 3.736 7.148 -22.125 1.00 86.31 330 ASP A CA 1
ATOM 2616 C C . ASP A 1 330 ? 4.569 6.057 -22.817 1.00 86.31 330 ASP A C 1
ATOM 2618 O O . ASP A 1 330 ? 4.097 4.953 -23.108 1.00 86.31 330 ASP A O 1
ATOM 2622 N N . ARG A 1 331 ? 5.835 6.347 -23.133 1.00 86.00 331 ARG A N 1
ATOM 2623 C CA . ARG A 1 331 ? 6.722 5.388 -23.794 1.00 86.00 331 ARG A CA 1
ATOM 2624 C C . ARG A 1 331 ? 7.492 4.595 -22.755 1.00 86.00 331 ARG A C 1
ATOM 2626 O O . ARG A 1 331 ? 8.133 5.157 -21.871 1.00 86.00 331 ARG A O 1
ATOM 2633 N N . PHE A 1 332 ? 7.493 3.274 -22.902 1.00 84.81 332 PHE A N 1
ATOM 2634 C CA . PHE A 1 332 ? 8.430 2.427 -22.171 1.00 84.81 332 PHE A CA 1
ATOM 2635 C C . PHE A 1 332 ? 9.877 2.820 -22.529 1.00 84.81 332 PHE A C 1
ATOM 26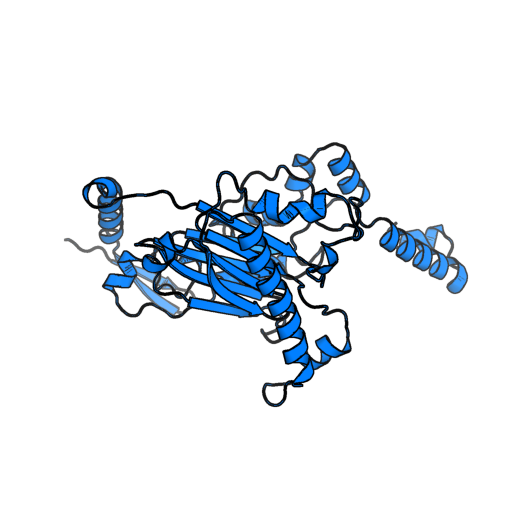37 O O . PHE A 1 332 ? 10.153 3.075 -23.695 1.00 84.81 332 PHE A O 1
ATOM 2644 N N . ASP A 1 333 ? 10.794 2.826 -21.551 1.00 74.88 333 ASP A N 1
ATOM 2645 C CA . ASP A 1 333 ? 12.230 3.184 -21.687 1.00 74.88 333 ASP A CA 1
ATOM 2646 C C . ASP A 1 333 ? 12.930 2.326 -22.774 1.00 74.88 333 ASP A C 1
ATOM 2648 O O . ASP A 1 333 ? 13.445 1.238 -22.503 1.00 74.88 333 ASP A O 1
ATOM 2652 N N . GLU A 1 334 ? 12.831 2.710 -24.049 1.00 62.44 334 GLU A N 1
ATOM 2653 C CA . GLU A 1 334 ? 13.404 1.980 -25.195 1.00 62.44 334 GLU A CA 1
ATOM 2654 C C . GLU A 1 334 ? 14.839 2.447 -25.491 1.00 62.44 334 GLU A C 1
ATOM 2656 O O . GLU A 1 334 ? 15.684 1.666 -25.940 1.00 62.44 334 GLU A O 1
ATOM 2661 N N . LEU A 1 335 ? 15.128 3.725 -25.226 1.00 51.88 335 LEU A N 1
ATOM 2662 C CA . LEU A 1 335 ? 16.336 4.411 -25.683 1.00 51.88 335 LEU A CA 1
ATOM 2663 C C . LEU A 1 335 ? 17.572 4.089 -24.842 1.00 51.88 335 LEU A C 1
ATOM 2665 O O . LEU A 1 335 ? 18.634 3.852 -25.417 1.00 51.88 335 LEU A O 1
ATOM 2669 N N . LYS A 1 336 ? 17.478 4.025 -23.504 1.00 54.06 336 LYS A N 1
ATOM 2670 C CA . LYS A 1 336 ? 18.677 3.795 -22.672 1.00 54.06 336 LYS A CA 1
ATOM 2671 C C . LYS A 1 336 ? 19.244 2.392 -22.854 1.00 54.06 336 LYS A C 1
ATOM 2673 O O . LYS A 1 336 ? 20.457 2.209 -22.775 1.00 54.06 336 LYS A O 1
ATOM 2678 N N . GLN A 1 337 ? 18.389 1.406 -23.119 1.00 53.84 337 GLN A N 1
ATOM 2679 C CA . GLN A 1 337 ? 18.818 0.024 -23.312 1.00 53.84 337 GLN A CA 1
ATOM 2680 C C . GLN A 1 337 ? 19.407 -0.209 -24.702 1.00 53.84 337 GLN A C 1
ATOM 2682 O O . GLN A 1 337 ? 20.453 -0.851 -24.786 1.00 53.84 337 GLN A O 1
ATOM 2687 N N . ARG A 1 338 ? 18.804 0.357 -25.761 1.00 55.38 338 ARG A N 1
ATOM 2688 C CA . ARG A 1 338 ? 19.399 0.346 -27.107 1.00 55.38 338 ARG A CA 1
ATOM 2689 C C . ARG A 1 338 ? 20.734 1.079 -27.104 1.00 55.38 338 ARG A C 1
ATOM 2691 O O . ARG A 1 338 ? 21.732 0.458 -27.420 1.00 55.38 338 ARG A O 1
ATOM 2698 N N . LEU A 1 339 ? 20.804 2.302 -26.573 1.00 54.19 339 LEU A N 1
ATOM 2699 C CA . LEU A 1 339 ? 22.054 3.067 -26.525 1.00 54.19 339 LEU A CA 1
ATOM 2700 C C . LEU A 1 339 ? 23.147 2.369 -25.696 1.00 54.19 339 LEU A C 1
ATOM 2702 O O . LEU A 1 339 ? 24.294 2.316 -26.116 1.00 54.19 339 LEU A O 1
ATOM 2706 N N . ALA A 1 340 ? 22.819 1.785 -24.537 1.00 60.31 340 ALA A N 1
ATOM 2707 C CA . ALA A 1 340 ? 23.794 1.025 -23.749 1.00 60.31 340 ALA A CA 1
ATOM 2708 C C . ALA A 1 340 ? 24.247 -0.265 -24.451 1.00 60.31 340 ALA A C 1
ATOM 2710 O O . ALA A 1 340 ? 25.383 -0.699 -24.265 1.00 60.31 340 ALA A O 1
ATOM 2711 N N . THR A 1 341 ? 23.362 -0.887 -25.227 1.00 65.94 341 THR A N 1
ATOM 2712 C CA . THR A 1 341 ? 23.673 -2.072 -26.029 1.00 65.94 341 THR A CA 1
ATOM 2713 C C . THR A 1 341 ? 24.541 -1.710 -27.224 1.00 65.94 341 THR A C 1
ATOM 2715 O O . THR A 1 341 ? 25.568 -2.347 -27.425 1.00 65.94 341 THR A O 1
ATOM 2718 N N . ASP A 1 342 ? 24.190 -0.644 -27.934 1.00 71.25 342 ASP A N 1
ATOM 2719 C CA . ASP A 1 342 ? 24.912 -0.124 -29.088 1.00 71.25 342 ASP A CA 1
ATOM 2720 C C . ASP A 1 342 ? 26.294 0.380 -28.672 1.00 71.25 342 ASP A C 1
ATOM 2722 O O . ASP A 1 342 ? 27.274 0.017 -29.304 1.00 71.25 342 ASP A O 1
ATOM 2726 N N . ILE A 1 343 ? 26.418 1.101 -27.549 1.00 76.00 343 ILE A N 1
ATOM 2727 C CA . ILE A 1 343 ? 27.718 1.513 -26.994 1.00 76.00 343 ILE A CA 1
ATOM 2728 C C . ILE A 1 343 ? 28.559 0.294 -26.610 1.00 76.00 343 ILE A C 1
ATOM 2730 O O . ILE A 1 343 ? 29.756 0.269 -26.875 1.00 76.00 343 ILE A O 1
ATOM 2734 N N . LYS A 1 344 ? 27.973 -0.732 -25.979 1.00 79.56 344 LYS A N 1
ATOM 2735 C CA . LYS A 1 344 ? 28.714 -1.957 -25.638 1.00 79.56 344 LYS A CA 1
ATOM 2736 C C . LYS A 1 344 ? 29.140 -2.727 -26.883 1.00 79.56 344 LYS A C 1
ATOM 2738 O O . LYS A 1 344 ? 30.248 -3.253 -26.906 1.00 79.56 344 LYS A O 1
ATOM 2743 N N . LEU A 1 345 ? 28.274 -2.805 -27.888 1.00 81.25 345 LEU A N 1
ATOM 2744 C CA . LEU A 1 345 ? 28.562 -3.455 -29.158 1.00 81.25 345 LEU A CA 1
ATOM 2745 C C . LEU A 1 345 ? 29.680 -2.706 -29.890 1.00 81.25 345 LEU A C 1
ATOM 2747 O O . LEU A 1 345 ? 30.662 -3.328 -30.280 1.00 81.25 345 LEU A O 1
ATOM 2751 N N . ASP A 1 346 ? 29.575 -1.382 -29.987 1.00 82.81 346 ASP A N 1
ATOM 2752 C CA . ASP A 1 346 ? 30.580 -0.495 -30.571 1.00 82.81 346 ASP A CA 1
ATOM 2753 C C . ASP A 1 346 ? 31.922 -0.616 -29.841 1.00 82.81 346 ASP A C 1
ATOM 2755 O O . ASP A 1 346 ? 32.957 -0.799 -30.470 1.00 82.81 346 ASP A O 1
ATOM 2759 N N . TYR A 1 347 ? 31.911 -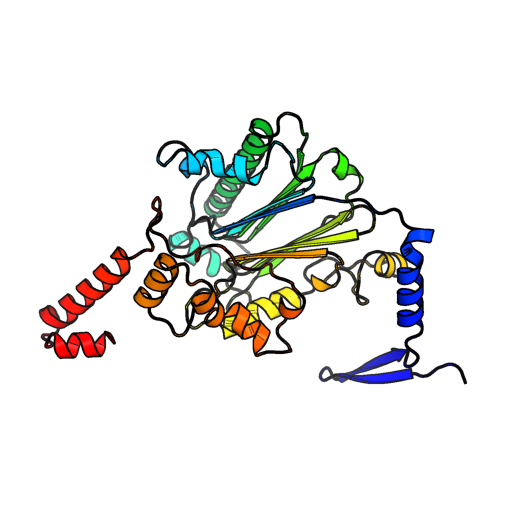0.647 -28.507 1.00 84.38 347 TYR A N 1
ATOM 2760 C CA . TYR A 1 347 ? 33.120 -0.831 -27.707 1.00 84.38 347 TYR A CA 1
ATOM 2761 C C . TYR A 1 347 ? 33.764 -2.209 -27.932 1.00 84.38 347 TYR A C 1
ATOM 2763 O O . TYR A 1 347 ? 34.976 -2.315 -28.105 1.00 84.38 347 TYR A O 1
ATOM 2771 N N . LEU A 1 348 ? 32.975 -3.286 -27.983 1.00 86.69 348 LEU A N 1
ATOM 2772 C CA . LEU A 1 348 ? 33.498 -4.627 -28.271 1.00 86.69 348 LEU A CA 1
ATOM 2773 C C . LEU A 1 348 ? 34.067 -4.732 -29.695 1.00 86.69 348 LEU A C 1
ATOM 2775 O O . LEU A 1 348 ? 35.099 -5.370 -29.895 1.00 86.69 348 LEU A O 1
ATOM 2779 N N . VAL A 1 349 ? 33.427 -4.096 -30.675 1.00 87.06 349 VAL A N 1
ATOM 2780 C CA . VAL A 1 349 ? 33.854 -4.155 -32.078 1.00 87.06 349 VAL A CA 1
ATOM 2781 C C . VAL A 1 349 ? 35.053 -3.242 -32.334 1.00 87.06 349 VAL A C 1
ATOM 2783 O O . VAL A 1 349 ? 36.075 -3.698 -32.837 1.00 87.06 349 VAL A O 1
ATOM 2786 N N . ASN A 1 350 ? 34.972 -1.972 -31.945 1.00 84.12 350 ASN A N 1
ATOM 2787 C CA . ASN A 1 350 ? 35.960 -0.959 -32.312 1.00 84.12 350 ASN A CA 1
ATOM 2788 C C . ASN A 1 350 ? 37.142 -0.877 -31.342 1.00 84.12 350 ASN A C 1
ATOM 2790 O O . ASN A 1 350 ? 38.229 -0.485 -31.757 1.00 84.12 350 ASN A O 1
ATOM 2794 N N . VAL A 1 351 ? 36.959 -1.238 -30.065 1.00 86.44 351 VAL A N 1
ATOM 2795 C CA . VAL A 1 351 ? 38.045 -1.189 -29.066 1.00 86.44 351 VAL A CA 1
ATOM 2796 C C . VAL A 1 351 ? 38.678 -2.560 -28.859 1.00 86.44 351 VAL A C 1
ATOM 2798 O O . VAL A 1 351 ? 39.901 -2.665 -28.823 1.00 86.44 351 VAL A O 1
ATOM 2801 N N . PHE A 1 352 ? 37.873 -3.621 -28.763 1.00 84.75 352 PHE A N 1
ATOM 2802 C CA . PHE A 1 352 ? 38.383 -4.990 -28.599 1.00 84.75 352 PHE A CA 1
ATOM 2803 C C . PHE A 1 352 ? 38.601 -5.744 -29.919 1.00 84.75 352 PHE A C 1
ATOM 2805 O O . PHE A 1 352 ? 39.128 -6.856 -29.892 1.00 84.75 352 PHE A O 1
ATOM 2812 N N . GLY A 1 353 ? 38.227 -5.164 -31.065 1.00 87.31 353 GLY A N 1
ATOM 2813 C CA . GLY A 1 353 ? 38.459 -5.759 -32.385 1.00 87.31 353 GLY A CA 1
ATOM 2814 C C . GLY A 1 353 ? 37.642 -7.026 -32.654 1.00 87.31 353 GLY A C 1
ATOM 2815 O O . GLY A 1 353 ? 38.006 -7.812 -33.531 1.00 87.31 353 GLY A O 1
ATOM 2816 N N . LEU A 1 354 ? 36.571 -7.270 -31.892 1.00 90.44 354 LEU A N 1
ATOM 2817 C CA . LEU A 1 354 ? 35.696 -8.420 -32.113 1.00 90.44 354 LEU A CA 1
ATOM 2818 C C . LEU A 1 354 ? 34.899 -8.242 -33.406 1.00 90.44 354 LEU A C 1
ATOM 2820 O O . LEU A 1 354 ? 34.471 -7.141 -33.753 1.00 90.44 354 LEU A O 1
ATOM 2824 N N . SER A 1 355 ? 34.613 -9.351 -34.092 1.00 90.19 355 SER A N 1
ATOM 2825 C CA . SER A 1 355 ? 33.623 -9.319 -35.166 1.00 90.19 355 SER A CA 1
ATOM 2826 C C . SER A 1 355 ? 32.251 -8.961 -34.581 1.00 90.19 355 SER A C 1
ATOM 2828 O O . SER A 1 355 ? 31.916 -9.382 -33.469 1.00 90.19 355 SER A O 1
ATOM 2830 N N . SER A 1 356 ? 31.411 -8.233 -35.325 1.00 81.62 356 SER A N 1
ATOM 2831 C CA . SER A 1 356 ? 30.059 -7.884 -34.854 1.00 81.62 356 SER A CA 1
ATOM 2832 C C . SER A 1 356 ? 29.249 -9.119 -34.446 1.00 81.62 356 SER A C 1
ATOM 2834 O O . SER A 1 356 ? 28.449 -9.060 -33.516 1.00 81.62 356 SER A O 1
ATOM 2836 N N . LYS A 1 357 ? 29.493 -10.262 -35.100 1.00 84.75 357 LYS A N 1
ATOM 2837 C CA . LYS A 1 357 ? 28.835 -11.539 -34.808 1.00 84.75 357 LYS A CA 1
ATOM 2838 C C . LYS A 1 357 ? 29.264 -12.118 -33.454 1.00 84.75 357 LYS A C 1
ATOM 2840 O O . LYS A 1 357 ? 28.418 -12.618 -32.715 1.00 84.75 357 LYS A O 1
ATOM 2845 N N . ASP A 1 358 ? 30.544 -12.017 -33.105 1.00 83.19 358 ASP A N 1
ATOM 2846 C CA . ASP A 1 358 ? 31.068 -12.489 -31.817 1.00 83.19 358 ASP A CA 1
ATOM 2847 C C . ASP A 1 358 ? 30.710 -11.534 -30.672 1.00 83.19 358 ASP A C 1
ATOM 2849 O O . ASP A 1 358 ? 30.361 -11.979 -29.577 1.00 83.19 358 ASP A O 1
ATOM 2853 N N . ALA A 1 359 ? 30.710 -10.225 -30.939 1.00 82.31 359 ALA A N 1
ATOM 2854 C CA . ALA A 1 359 ? 30.279 -9.205 -29.989 1.00 82.31 359 ALA A CA 1
ATOM 2855 C C . ALA A 1 359 ? 28.786 -9.345 -29.628 1.00 82.31 359 ALA A C 1
ATOM 2857 O O . ALA A 1 359 ? 28.440 -9.319 -28.446 1.00 82.31 359 ALA A O 1
ATOM 2858 N N . MET A 1 360 ? 27.906 -9.593 -30.609 1.00 80.69 360 MET A N 1
ATOM 2859 C CA . MET A 1 360 ? 26.486 -9.893 -30.351 1.00 80.69 360 MET A CA 1
ATOM 2860 C C . MET A 1 360 ? 26.313 -11.162 -29.504 1.00 80.69 360 MET A C 1
ATOM 2862 O O . MET A 1 360 ? 25.556 -11.167 -28.532 1.00 80.69 360 MET A O 1
ATOM 2866 N N . LYS A 1 361 ? 27.099 -12.209 -29.789 1.00 84.06 361 LYS A N 1
ATOM 2867 C CA . LYS A 1 361 ? 27.073 -13.467 -29.032 1.00 84.06 361 LYS A CA 1
ATOM 2868 C C . LYS A 1 361 ? 27.500 -13.284 -27.567 1.00 84.06 361 LYS A C 1
ATOM 2870 O O . LYS A 1 361 ? 26.908 -13.898 -26.681 1.00 84.06 361 LYS A O 1
ATOM 2875 N N . LEU A 1 362 ? 28.486 -12.422 -27.300 1.00 75.50 362 LEU A N 1
ATOM 2876 C CA . LEU A 1 362 ? 28.923 -12.051 -25.944 1.00 75.50 362 LEU A CA 1
ATOM 2877 C C . LEU A 1 362 ? 27.869 -11.238 -25.185 1.00 75.50 362 LEU A C 1
ATOM 2879 O O . LEU A 1 362 ? 27.702 -11.417 -23.977 1.00 75.50 362 LEU A O 1
ATOM 2883 N N . LEU A 1 363 ? 27.139 -10.372 -25.889 1.00 75.94 363 LEU A N 1
ATOM 2884 C CA . LEU A 1 363 ? 26.058 -9.568 -25.317 1.00 75.94 363 LEU A CA 1
ATOM 2885 C C . LEU A 1 363 ? 24.743 -10.345 -25.137 1.00 75.94 363 LEU A C 1
ATOM 2887 O O . LEU A 1 363 ? 23.816 -9.809 -24.533 1.00 75.94 363 LEU A O 1
ATOM 2891 N N . LYS A 1 364 ? 24.687 -11.613 -25.574 1.00 73.25 364 LYS A N 1
ATOM 2892 C CA . LYS A 1 364 ? 23.483 -12.466 -25.583 1.00 73.25 364 LYS A CA 1
ATOM 2893 C C . LYS A 1 364 ? 22.321 -11.843 -26.376 1.00 73.25 364 LYS A C 1
ATOM 2895 O O . LYS A 1 364 ? 21.170 -11.964 -25.954 1.00 73.25 364 LYS A O 1
ATOM 2900 N N . LEU A 1 365 ? 22.649 -11.165 -27.477 1.00 57.31 365 LEU A N 1
ATOM 2901 C CA . LEU A 1 365 ? 21.701 -10.590 -28.438 1.00 57.31 365 LEU A CA 1
ATOM 2902 C C . LEU A 1 365 ? 21.403 -11.559 -29.578 1.00 57.31 365 LEU A C 1
ATOM 2904 O O . LEU A 1 365 ? 22.339 -12.290 -29.985 1.00 57.31 365 LEU A O 1
#

Organism: Botryosphaeria parva (strain UCR-NP2) (NCBI:txid1287680)

Secondary structure (DSSP, 8-state):
----EEEEE-TTS-EEEEETT-HHHHHHHHHHHTGGGT-------EEEEEEE-TT--GGGTSSSS-HHHHHHHHHHH-TTS--SEEEEEEE--S----HHHHHHHHH--TT---HHHHHHHHHHHHHHHHHHHHHHHHH-TTS-EEEEEEEEETTEEEEEEEEHHHHTTEEEEEEEEEEESGGG--TTEEEEEEEEEETTEEEEEEEEEPPPSTT-HHHHHHHHHHHHH---SPPP--HHHHHHH-STT--SSSGGGSSEEEEEEE----B-SS-HHHHHHHHHTT-HHHHHHTBHHHHHHHH-TT-GGGGS------S-----BPTTSSSBS-HHHHHHHHHHHHIIIIIT---HHHHHHHHT-

pLDDT: mean 86.84, std 14.27, range [40.5, 98.81]

Radius of gyration: 24.39 Å; chains: 1; bounding box: 67×60×65 Å